Protein AF-A0AA86VJ73-F1 (afdb_monomer_lite)

Structure (mmCIF, N/CA/C/O backbone):
data_AF-A0AA86VJ73-F1
#
_entry.id   AF-A0AA86VJ73-F1
#
loop_
_atom_site.group_PDB
_atom_site.id
_atom_site.type_symbol
_atom_site.label_atom_id
_atom_site.label_alt_id
_atom_site.label_comp_id
_atom_site.label_asym_id
_atom_site.label_entity_id
_atom_site.label_seq_id
_atom_site.pdbx_PDB_ins_code
_atom_site.Cartn_x
_atom_site.Cartn_y
_atom_site.Cartn_z
_atom_site.occupancy
_atom_site.B_iso_or_equiv
_atom_site.auth_seq_id
_atom_site.auth_comp_id
_atom_site.auth_asym_id
_atom_site.auth_atom_id
_atom_site.pdbx_PDB_model_num
ATOM 1 N N . MET A 1 1 ? 45.947 32.069 -27.756 1.00 35.62 1 MET A N 1
ATOM 2 C CA . MET A 1 1 ? 45.289 33.327 -27.330 1.00 35.62 1 MET A CA 1
ATOM 3 C C . MET A 1 1 ? 44.691 33.104 -25.952 1.00 35.62 1 MET A C 1
ATOM 5 O O . MET A 1 1 ? 44.172 32.027 -25.708 1.00 35.62 1 MET A O 1
ATOM 9 N N . VAL A 1 2 ? 44.866 34.058 -25.039 1.00 27.55 2 VAL A N 1
ATOM 10 C CA . VAL A 1 2 ? 44.592 33.912 -23.600 1.00 27.55 2 VAL A CA 1
ATOM 11 C C . VAL A 1 2 ? 43.097 33.685 -23.338 1.00 27.55 2 VAL A C 1
ATOM 13 O O . VAL A 1 2 ? 42.277 34.550 -23.636 1.00 27.55 2 VAL A O 1
ATOM 16 N N . SER A 1 3 ? 42.743 32.534 -22.762 1.00 26.84 3 SER A N 1
ATOM 17 C CA . SER A 1 3 ? 41.379 32.226 -22.325 1.00 26.84 3 SER A CA 1
ATOM 18 C C . SER A 1 3 ? 41.077 32.946 -21.014 1.00 26.84 3 SER A C 1
ATOM 20 O O . SER A 1 3 ? 41.547 32.542 -19.952 1.00 26.84 3 SER A O 1
ATOM 22 N N . ILE A 1 4 ? 40.271 34.007 -21.067 1.00 31.17 4 ILE A N 1
ATOM 23 C CA . ILE A 1 4 ? 39.731 34.632 -19.856 1.00 31.17 4 ILE A CA 1
ATOM 24 C C . ILE A 1 4 ? 38.489 33.840 -19.430 1.00 31.17 4 ILE A C 1
ATOM 26 O O . ILE A 1 4 ? 37.398 33.985 -19.985 1.00 31.17 4 ILE A O 1
ATOM 30 N N . SER A 1 5 ? 38.666 32.965 -18.440 1.00 32.62 5 SER A N 1
ATOM 31 C CA . SER A 1 5 ? 37.571 32.229 -17.806 1.00 32.62 5 SER A CA 1
ATOM 32 C C . SER A 1 5 ? 36.803 33.148 -16.854 1.00 32.62 5 SER A C 1
ATOM 34 O O . SER A 1 5 ? 37.233 33.418 -15.734 1.00 32.62 5 SER A O 1
ATOM 36 N N . PHE A 1 6 ? 35.647 33.647 -17.296 1.00 37.72 6 PHE A N 1
ATOM 37 C CA . PHE A 1 6 ? 34.690 34.302 -16.401 1.00 37.72 6 PHE A CA 1
ATOM 38 C C . PHE A 1 6 ? 33.792 33.262 -15.730 1.00 37.72 6 PHE A C 1
ATOM 40 O O . PHE A 1 6 ? 32.986 32.607 -16.396 1.00 37.72 6 PHE A O 1
ATOM 47 N N . ASN A 1 7 ? 33.920 33.161 -14.406 1.00 37.31 7 ASN A N 1
ATOM 48 C CA . ASN A 1 7 ? 33.188 32.236 -13.544 1.00 37.31 7 ASN A CA 1
ATOM 49 C C . ASN A 1 7 ? 31.653 32.466 -13.597 1.00 37.31 7 ASN A C 1
ATOM 51 O O . ASN A 1 7 ? 31.183 33.597 -13.763 1.00 37.31 7 ASN A O 1
ATOM 55 N N . CYS A 1 8 ? 30.869 31.393 -13.424 1.00 38.72 8 CYS A N 1
ATOM 56 C CA . CYS A 1 8 ? 29.417 31.298 -13.669 1.00 38.72 8 CYS A CA 1
ATOM 57 C C . CYS A 1 8 ? 28.576 32.381 -12.949 1.00 38.72 8 CYS A C 1
ATOM 59 O O . CYS A 1 8 ? 27.606 32.906 -13.501 1.00 38.72 8 CYS A O 1
ATOM 61 N N . LYS A 1 9 ? 29.006 32.828 -11.759 1.00 37.97 9 LYS A N 1
ATOM 62 C CA . LYS A 1 9 ? 28.353 33.921 -11.008 1.00 37.97 9 LYS A CA 1
ATOM 63 C C . LYS A 1 9 ? 28.360 35.272 -11.739 1.00 37.97 9 LYS A C 1
ATOM 65 O O . LYS A 1 9 ? 27.410 36.038 -11.597 1.00 37.97 9 LYS A O 1
ATOM 70 N N . SER A 1 10 ? 29.393 35.562 -12.532 1.00 39.34 10 SER A N 1
ATOM 71 C CA . SER A 1 10 ? 29.552 36.857 -13.211 1.00 39.34 10 SER A CA 1
ATOM 72 C C . SER A 1 10 ? 28.663 36.967 -14.463 1.00 39.34 10 SER A C 1
ATOM 74 O O . SER A 1 10 ? 28.121 38.028 -14.767 1.00 39.34 10 SER A O 1
ATOM 76 N N . ARG A 1 11 ? 28.397 35.837 -15.135 1.00 46.00 11 ARG A N 1
ATOM 77 C CA . ARG A 1 11 ? 27.562 35.775 -16.350 1.00 46.00 11 ARG A CA 1
ATOM 78 C C . ARG A 1 11 ? 26.060 35.874 -16.050 1.00 46.00 11 ARG A C 1
ATOM 80 O O . ARG A 1 11 ? 25.330 36.526 -16.792 1.00 46.00 11 ARG A O 1
ATOM 87 N N . ILE A 1 12 ? 25.606 35.322 -14.920 1.00 48.09 12 ILE A N 1
ATOM 88 C CA . ILE A 1 12 ? 24.220 35.474 -14.432 1.00 48.09 12 ILE A CA 1
ATOM 89 C C . ILE A 1 12 ? 23.946 36.919 -13.983 1.00 48.09 12 ILE A C 1
ATOM 91 O O . ILE A 1 12 ? 22.838 37.420 -14.172 1.00 48.09 12 ILE A O 1
ATOM 95 N N . ALA A 1 13 ? 24.946 37.608 -13.421 1.00 43.78 13 ALA A N 1
ATOM 96 C CA . ALA A 1 13 ? 24.829 39.021 -13.061 1.00 43.78 13 ALA A CA 1
ATOM 97 C C . ALA A 1 13 ? 24.625 39.903 -14.305 1.00 43.78 13 ALA A C 1
ATOM 99 O O . ALA A 1 13 ? 23.722 40.738 -14.307 1.00 43.78 13 ALA A O 1
ATOM 100 N N . LEU A 1 14 ? 25.368 39.639 -15.387 1.00 47.16 14 LEU A N 1
ATOM 101 C CA . LEU A 1 14 ? 25.232 40.344 -16.665 1.00 47.16 14 LEU A CA 1
ATOM 102 C C . LEU A 1 14 ? 23.865 40.086 -17.329 1.00 47.16 14 LEU A C 1
ATOM 104 O O . LEU A 1 14 ? 23.193 41.026 -17.745 1.00 47.16 14 LEU A O 1
ATOM 108 N N . LEU A 1 15 ? 23.392 38.834 -17.340 1.00 46.97 15 LEU A N 1
ATOM 109 C CA . LEU A 1 15 ? 22.058 38.462 -17.840 1.00 46.97 15 LEU A CA 1
ATOM 110 C C . LEU A 1 15 ? 20.919 39.101 -17.030 1.00 46.97 15 LEU A C 1
ATOM 112 O O . LEU A 1 15 ? 19.941 39.575 -17.608 1.00 46.97 15 LEU A O 1
ATOM 116 N N . LYS A 1 16 ? 21.053 39.184 -15.699 1.00 50.06 16 LYS A N 1
ATOM 117 C CA . LYS A 1 16 ? 20.095 39.902 -14.840 1.00 50.06 16 LYS A CA 1
ATOM 118 C C . LYS A 1 16 ? 20.131 41.414 -15.072 1.00 50.06 16 LYS A C 1
ATOM 120 O O . LYS A 1 16 ? 19.086 42.052 -14.982 1.00 50.06 16 LYS A O 1
ATOM 125 N N . GLN A 1 17 ? 21.292 41.988 -15.380 1.00 48.28 17 GLN A N 1
ATOM 126 C CA . GLN A 1 17 ? 21.449 43.419 -15.656 1.00 48.28 17 GLN A CA 1
ATOM 127 C C . GLN A 1 17 ? 20.872 43.801 -17.030 1.00 48.28 17 GLN A C 1
ATOM 129 O O . GLN A 1 17 ? 20.183 44.813 -17.140 1.00 48.28 17 GLN A O 1
ATOM 134 N N . ILE A 1 18 ? 21.041 42.936 -18.037 1.00 50.25 18 ILE A N 1
ATOM 135 C CA . ILE A 1 18 ? 20.420 43.072 -19.364 1.00 50.25 18 ILE A CA 1
ATOM 136 C C . ILE A 1 18 ? 18.897 42.898 -19.266 1.00 50.25 18 ILE A C 1
ATOM 138 O O . ILE A 1 18 ? 18.157 43.736 -19.774 1.00 50.25 18 ILE A O 1
ATOM 142 N N . MET A 1 19 ? 18.401 41.890 -18.534 1.00 47.91 19 MET A N 1
ATOM 143 C CA . MET A 1 19 ? 16.955 41.726 -18.316 1.00 47.91 19 MET A CA 1
ATOM 144 C C . MET A 1 19 ? 16.327 42.890 -17.536 1.00 47.91 19 MET A C 1
ATOM 146 O O . MET A 1 19 ? 15.205 43.277 -17.851 1.00 47.91 19 MET A O 1
ATOM 150 N N . ARG A 1 20 ? 17.040 43.488 -16.567 1.00 49.19 20 ARG A N 1
ATOM 151 C CA . ARG A 1 20 ? 16.581 44.684 -15.830 1.00 49.19 20 ARG A CA 1
ATOM 152 C C . ARG A 1 20 ? 16.531 45.948 -16.695 1.00 49.19 20 ARG A C 1
ATOM 154 O O . ARG A 1 20 ? 15.658 46.780 -16.477 1.00 49.19 20 ARG A O 1
ATOM 161 N N . MET A 1 21 ? 17.413 46.086 -17.688 1.00 45.28 21 MET A N 1
ATOM 162 C CA . MET A 1 21 ? 17.327 47.178 -18.671 1.00 45.28 21 MET A CA 1
ATOM 163 C C . MET A 1 21 ? 16.117 47.020 -19.609 1.00 45.28 21 MET A C 1
ATOM 165 O O . MET A 1 21 ? 15.509 48.012 -20.003 1.00 45.28 21 MET A O 1
ATOM 169 N N . VAL A 1 22 ? 15.708 45.782 -19.913 1.00 46.97 22 VAL A N 1
ATOM 170 C CA . VAL A 1 22 ? 14.567 45.473 -20.799 1.00 46.97 22 VAL A CA 1
ATOM 171 C C . VAL A 1 22 ? 13.200 45.713 -20.131 1.00 46.97 22 VAL A C 1
ATOM 173 O O . VAL A 1 22 ? 12.213 45.988 -20.824 1.00 46.97 22 VAL A O 1
ATOM 176 N N . THR A 1 23 ? 13.110 45.658 -18.797 1.00 47.34 23 THR A N 1
ATOM 177 C CA . THR A 1 23 ? 11.862 45.908 -18.051 1.00 47.34 23 THR A CA 1
ATOM 178 C C . THR A 1 23 ? 11.524 47.386 -17.853 1.00 47.34 23 THR A C 1
ATOM 180 O O . THR A 1 23 ? 10.370 47.683 -17.562 1.00 47.34 23 THR A O 1
ATOM 183 N N . HIS A 1 24 ? 12.467 48.318 -18.048 1.00 45.16 24 HIS A N 1
ATOM 184 C CA . HIS A 1 24 ? 12.272 49.724 -17.659 1.00 45.16 24 HIS A CA 1
ATOM 185 C C . HIS A 1 24 ? 11.879 50.692 -18.797 1.00 45.16 24 HIS A C 1
ATOM 187 O O . HIS A 1 24 ? 11.589 51.857 -18.528 1.00 45.16 24 HIS A O 1
ATOM 193 N N . HIS A 1 25 ? 11.802 50.242 -20.056 1.00 45.50 25 HIS A N 1
ATOM 194 C CA . HIS A 1 25 ? 11.352 51.081 -21.179 1.00 45.50 25 HIS A CA 1
ATOM 195 C C . HIS A 1 25 ? 10.019 50.591 -21.768 1.00 45.50 25 HIS A C 1
ATOM 197 O O . HIS A 1 25 ? 9.947 49.637 -22.544 1.00 45.50 25 HIS A O 1
ATOM 203 N N . ASN A 1 26 ? 8.942 51.295 -21.408 1.00 49.22 26 ASN A N 1
ATOM 204 C CA . ASN A 1 26 ? 7.547 50.989 -21.746 1.00 49.22 26 ASN A CA 1
ATOM 205 C C . ASN A 1 26 ? 7.116 51.331 -23.190 1.00 49.22 26 ASN A C 1
ATOM 207 O O . ASN A 1 26 ? 5.926 51.288 -23.484 1.00 49.22 26 ASN A O 1
ATOM 211 N N . HIS A 1 27 ? 8.033 51.632 -24.117 1.00 47.81 27 HIS A N 1
ATOM 212 C CA . HIS A 1 27 ? 7.653 52.255 -25.398 1.00 47.81 27 HIS A CA 1
ATOM 213 C C . HIS A 1 27 ? 7.811 51.410 -26.671 1.00 47.81 27 HIS A C 1
ATOM 215 O O . HIS A 1 27 ? 7.676 51.930 -27.775 1.00 47.81 27 HIS A O 1
ATOM 221 N N . LEU A 1 28 ? 8.082 50.106 -26.565 1.00 46.75 28 LEU A N 1
ATOM 222 C CA . LEU A 1 28 ? 8.554 49.323 -27.712 1.00 46.75 28 LEU A CA 1
ATOM 223 C C . LEU A 1 28 ? 7.951 47.910 -27.790 1.00 46.75 28 LEU A C 1
ATOM 225 O O . LEU A 1 28 ? 8.659 46.906 -27.756 1.00 46.75 28 LEU A O 1
ATOM 229 N N . ARG A 1 29 ? 6.622 47.805 -27.938 1.00 49.88 29 ARG A N 1
ATOM 230 C CA . ARG A 1 29 ? 5.975 46.520 -28.289 1.00 49.88 29 ARG A CA 1
ATOM 231 C C . ARG A 1 29 ? 6.454 45.982 -29.652 1.00 49.88 29 ARG A C 1
ATOM 233 O O . ARG A 1 29 ? 6.634 44.778 -29.782 1.00 49.88 29 ARG A O 1
ATOM 240 N N . SER A 1 30 ? 6.751 46.864 -30.614 1.00 49.88 30 SER A N 1
ATOM 241 C CA . SER A 1 30 ? 7.266 46.492 -31.946 1.00 49.88 30 SER A CA 1
ATOM 242 C C . SER A 1 30 ? 8.730 46.013 -31.919 1.00 49.88 30 SER A C 1
ATOM 244 O O . SER A 1 30 ? 9.028 44.943 -32.445 1.00 49.88 30 SER A O 1
ATOM 246 N N . MET A 1 31 ? 9.643 46.700 -31.211 1.00 48.56 31 MET A N 1
ATOM 247 C CA . MET A 1 31 ? 11.030 46.207 -31.095 1.00 48.56 31 MET A CA 1
ATOM 248 C C . MET A 1 31 ? 11.155 44.959 -30.223 1.00 48.56 31 MET A C 1
ATOM 250 O O . MET A 1 31 ? 12.067 44.186 -30.459 1.00 48.56 31 MET A O 1
ATOM 254 N N . LYS A 1 32 ? 10.268 44.704 -29.249 1.00 44.84 32 LYS A N 1
ATOM 255 C CA . LYS A 1 32 ? 10.289 43.424 -28.515 1.00 44.84 32 LYS A CA 1
ATOM 256 C C . LYS A 1 32 ? 9.993 42.251 -29.446 1.00 44.84 32 LYS A C 1
ATOM 258 O O . LYS A 1 32 ? 10.717 41.262 -29.405 1.00 44.84 32 LYS A O 1
ATOM 263 N N . ALA A 1 33 ? 9.000 42.384 -30.324 1.00 50.50 33 ALA A N 1
ATOM 264 C CA . ALA A 1 33 ? 8.723 41.382 -31.350 1.00 50.50 33 ALA A CA 1
ATOM 265 C C . ALA A 1 33 ? 9.901 41.249 -32.328 1.00 50.50 33 ALA A C 1
ATOM 267 O O . ALA A 1 33 ? 10.363 40.139 -32.559 1.00 50.50 33 ALA A O 1
ATOM 268 N N . LEU A 1 34 ? 10.459 42.367 -32.808 1.00 51.19 34 LEU A N 1
ATOM 269 C CA . LEU A 1 34 ? 11.607 42.370 -33.718 1.00 51.19 34 LEU A CA 1
ATOM 270 C C . LEU A 1 34 ? 12.860 41.744 -33.086 1.00 51.19 34 LEU A C 1
ATOM 272 O O . LEU A 1 34 ? 13.517 40.939 -33.723 1.00 51.19 34 LEU A O 1
ATOM 276 N N . VAL A 1 35 ? 13.173 42.047 -31.824 1.00 56.56 35 VAL A N 1
ATOM 277 C CA . VAL A 1 35 ? 14.312 41.469 -31.091 1.00 56.56 35 VAL A CA 1
ATOM 278 C C . VAL A 1 35 ? 14.086 39.987 -30.811 1.00 56.56 35 VAL A C 1
ATOM 280 O O . VAL A 1 35 ? 15.029 39.212 -30.899 1.00 56.56 35 VAL A O 1
ATOM 283 N N . THR A 1 36 ? 12.849 39.569 -30.531 1.00 55.34 36 THR A N 1
ATOM 284 C CA . THR A 1 36 ? 12.523 38.148 -30.329 1.00 55.34 36 THR A CA 1
ATOM 285 C C . THR A 1 36 ? 12.628 37.378 -31.646 1.00 55.34 36 THR A C 1
ATOM 287 O O . THR A 1 36 ? 13.243 36.321 -31.684 1.00 55.34 36 THR A O 1
ATOM 290 N N . VAL A 1 37 ? 12.118 37.936 -32.746 1.00 61.34 37 VAL A N 1
ATOM 291 C CA . VAL A 1 37 ? 12.229 37.358 -34.095 1.00 61.34 37 VAL A CA 1
ATOM 292 C C . VAL A 1 37 ? 13.682 37.336 -34.569 1.00 61.34 37 VAL A C 1
ATOM 294 O O . VAL A 1 37 ? 14.129 36.315 -35.075 1.00 61.34 37 VAL A O 1
ATOM 297 N N . MET A 1 38 ? 14.453 38.402 -34.341 1.00 62.94 38 MET A N 1
ATOM 298 C CA . MET A 1 38 ? 15.885 38.455 -34.653 1.00 62.94 38 MET A CA 1
ATOM 299 C C . MET A 1 38 ? 16.693 37.490 -33.785 1.00 62.94 38 MET A C 1
ATOM 301 O O . MET A 1 38 ? 17.610 36.867 -34.297 1.00 62.94 38 MET A O 1
ATOM 305 N N . ALA A 1 39 ? 16.349 37.312 -32.505 1.00 60.62 39 ALA A N 1
ATOM 306 C CA . ALA A 1 39 ? 16.984 36.322 -31.638 1.00 60.62 39 ALA A CA 1
ATOM 307 C C . ALA A 1 39 ? 16.671 34.891 -32.093 1.00 60.62 39 ALA A C 1
ATOM 309 O O . ALA A 1 39 ? 17.570 34.058 -32.121 1.00 60.62 39 ALA A O 1
ATOM 310 N N . VAL A 1 40 ? 15.428 34.612 -32.498 1.00 62.19 40 VAL A N 1
ATOM 311 C CA . VAL A 1 40 ? 15.032 33.308 -33.050 1.00 62.19 40 VAL A CA 1
ATOM 312 C C . VAL A 1 40 ? 15.704 33.060 -34.405 1.00 62.19 40 VAL A C 1
ATOM 314 O O . VAL A 1 40 ? 16.230 31.976 -34.624 1.00 62.19 40 VAL A O 1
ATOM 317 N N . LEU A 1 41 ? 15.781 34.063 -35.285 1.00 57.94 41 LEU A N 1
ATOM 318 C CA . LEU A 1 41 ? 16.493 33.970 -36.563 1.00 57.94 41 LEU A CA 1
ATOM 319 C C . LEU A 1 41 ? 18.005 33.812 -36.372 1.00 57.94 41 LEU A C 1
ATOM 321 O O . LEU A 1 41 ? 18.602 32.989 -37.047 1.00 57.94 41 LEU A O 1
ATOM 325 N N . LEU A 1 42 ? 18.629 34.521 -35.426 1.00 57.88 42 LEU A N 1
ATOM 326 C CA . LEU A 1 42 ? 20.038 34.323 -35.060 1.00 57.88 42 LEU A CA 1
ATOM 327 C C . LEU A 1 42 ? 20.278 32.924 -34.477 1.00 57.88 42 LEU A C 1
ATOM 329 O O . LEU A 1 42 ? 21.300 32.315 -34.775 1.00 57.88 42 LEU A O 1
ATOM 333 N N . MET A 1 43 ? 19.333 32.383 -33.698 1.00 56.12 43 MET A N 1
ATOM 334 C CA . MET A 1 43 ? 19.383 30.985 -33.254 1.00 56.12 43 MET A CA 1
ATOM 335 C C . MET A 1 43 ? 19.283 30.013 -34.437 1.00 56.12 43 MET A C 1
ATOM 337 O O . MET A 1 43 ? 20.052 29.062 -34.481 1.00 56.12 43 MET A O 1
ATOM 341 N N . MET A 1 44 ? 18.411 30.274 -35.417 1.00 52.88 44 MET A N 1
ATOM 342 C CA . MET A 1 44 ? 18.262 29.440 -36.619 1.00 52.88 44 MET A CA 1
ATOM 343 C C . MET A 1 44 ? 19.456 29.546 -37.583 1.00 52.88 44 MET A C 1
ATOM 345 O O . MET A 1 44 ? 19.868 28.542 -38.151 1.00 52.88 44 MET A O 1
ATOM 349 N N . VAL A 1 45 ? 20.059 30.727 -37.746 1.00 52.91 45 VAL A N 1
ATOM 350 C CA . VAL A 1 45 ? 21.249 30.934 -38.595 1.00 52.91 45 VAL A CA 1
ATOM 351 C C . VAL A 1 45 ? 22.474 30.227 -38.005 1.00 52.91 45 VAL A C 1
ATOM 353 O O . VAL A 1 45 ? 23.261 29.648 -38.749 1.00 52.91 45 VAL A O 1
ATOM 356 N N . ASN A 1 46 ? 22.585 30.160 -36.676 1.00 47.44 46 ASN A N 1
ATOM 357 C CA . ASN A 1 46 ? 23.618 29.368 -36.001 1.00 47.44 46 ASN A CA 1
ATOM 358 C C . ASN A 1 46 ? 23.416 27.842 -36.128 1.00 47.44 46 ASN A C 1
ATOM 360 O O . ASN A 1 46 ? 24.318 27.096 -35.766 1.00 47.44 46 ASN A O 1
ATOM 364 N N . MET A 1 47 ? 22.278 27.358 -36.646 1.00 43.88 47 MET A N 1
ATOM 365 C CA . MET A 1 47 ? 22.063 25.925 -36.916 1.00 43.88 47 MET A CA 1
ATOM 366 C C . MET A 1 47 ? 22.631 25.475 -38.272 1.00 43.88 47 MET A C 1
ATOM 368 O O . MET A 1 47 ? 22.721 24.276 -38.516 1.00 43.88 47 MET A O 1
ATOM 372 N N . VAL A 1 48 ? 23.013 26.406 -39.158 1.00 39.31 48 VAL A N 1
ATOM 373 C CA . VAL A 1 48 ? 23.474 26.100 -40.530 1.00 39.31 48 VAL A CA 1
ATOM 374 C C . VAL A 1 48 ? 25.003 25.960 -40.628 1.00 39.31 48 VAL A C 1
ATOM 376 O O . VAL A 1 48 ? 25.517 25.594 -41.679 1.00 39.31 48 VAL A O 1
ATOM 379 N N . HIS A 1 49 ? 25.760 26.206 -39.557 1.00 37.00 49 HIS A N 1
ATOM 380 C CA . HIS A 1 49 ? 27.218 26.032 -39.543 1.00 37.00 49 HIS A CA 1
ATOM 381 C C . HIS A 1 49 ? 27.676 25.325 -38.267 1.00 37.00 49 HIS A C 1
ATOM 383 O O . HIS A 1 49 ? 28.087 25.980 -37.315 1.00 37.00 49 HIS A O 1
ATOM 389 N N . SER A 1 50 ? 27.631 23.994 -38.273 1.00 37.16 50 SER A N 1
ATOM 390 C CA . SER A 1 50 ? 28.671 23.160 -37.655 1.00 37.16 50 SER A CA 1
ATOM 391 C C . SER A 1 50 ? 28.366 21.681 -37.905 1.00 37.16 50 SER A C 1
ATOM 393 O O . SER A 1 50 ? 27.696 21.026 -37.108 1.00 37.16 50 SER A O 1
ATOM 395 N N . GLU A 1 51 ? 28.882 21.145 -39.009 1.00 45.22 51 GLU A N 1
ATOM 396 C CA . GLU A 1 51 ? 29.476 19.809 -38.966 1.00 45.22 51 GLU A CA 1
ATOM 397 C C . GLU A 1 51 ? 30.775 19.948 -38.169 1.00 45.22 51 GLU A C 1
ATOM 399 O O . GLU A 1 51 ? 31.767 20.334 -38.758 1.00 45.22 51 GLU A O 1
ATOM 404 N N . GLU A 1 52 ? 30.758 19.736 -36.850 1.00 39.31 52 GLU A N 1
ATOM 405 C CA . GLU A 1 52 ? 31.874 19.158 -36.078 1.00 39.31 52 GLU A CA 1
ATOM 406 C C . GLU A 1 52 ? 31.319 18.635 -34.741 1.00 39.31 52 GLU A C 1
ATOM 408 O O . GLU A 1 52 ? 30.448 19.253 -34.122 1.00 39.31 52 GLU A O 1
ATOM 413 N N . GLU A 1 53 ? 31.798 17.464 -34.318 1.00 46.16 53 GLU A N 1
ATOM 414 C CA . GLU A 1 53 ? 31.472 16.802 -33.052 1.00 46.16 53 GLU A CA 1
ATOM 415 C C . GLU A 1 53 ? 31.859 17.686 -31.854 1.00 46.16 53 GLU A C 1
ATOM 417 O O . GLU A 1 53 ? 32.983 17.659 -31.359 1.00 46.16 53 GLU A O 1
ATOM 422 N N . GLY A 1 54 ? 30.913 18.489 -31.375 1.00 36.03 54 GLY A N 1
ATOM 423 C CA . GLY A 1 54 ? 31.066 19.311 -30.183 1.00 36.03 54 GLY A CA 1
ATOM 424 C C . GLY A 1 54 ? 29.736 19.434 -29.457 1.00 36.03 54 GLY A C 1
ATOM 425 O O . GLY A 1 54 ? 28.733 19.851 -30.032 1.00 36.03 54 GLY A O 1
ATOM 426 N N . ASP A 1 55 ? 29.728 19.034 -28.191 1.00 44.78 55 ASP A N 1
ATOM 427 C CA . ASP A 1 55 ? 28.557 18.892 -27.331 1.00 44.78 55 ASP A CA 1
ATOM 428 C C . ASP A 1 55 ? 27.770 20.206 -27.198 1.00 44.78 55 ASP A C 1
ATOM 430 O O . ASP A 1 55 ? 28.011 21.042 -26.325 1.00 44.78 55 ASP A O 1
ATOM 434 N N . GLY A 1 56 ? 26.797 20.398 -28.088 1.00 39.25 56 GLY A N 1
ATOM 435 C CA . GLY A 1 56 ? 25.873 21.521 -28.040 1.00 39.25 56 GLY A CA 1
ATOM 436 C C . GLY A 1 56 ? 25.009 21.453 -26.782 1.00 39.25 56 GLY A C 1
ATOM 437 O O . GLY A 1 56 ? 24.114 20.618 -26.681 1.00 39.25 56 GLY A O 1
ATOM 438 N N . TRP A 1 57 ? 25.229 22.386 -25.855 1.00 43.84 57 TRP A N 1
ATOM 439 C CA . TRP A 1 57 ? 24.511 22.600 -24.585 1.00 43.84 57 TRP A CA 1
ATOM 440 C C . TRP A 1 57 ? 22.986 22.829 -24.698 1.00 43.84 57 TRP A C 1
ATOM 442 O O . TRP A 1 57 ? 22.316 23.050 -23.691 1.00 43.84 57 TRP A O 1
ATOM 452 N N . PHE A 1 58 ? 22.435 22.776 -25.913 1.00 42.44 58 PHE A N 1
ATOM 453 C CA . PHE A 1 58 ? 21.007 22.874 -26.220 1.00 42.44 58 PHE A CA 1
ATOM 454 C C . PHE A 1 58 ? 20.338 21.524 -26.503 1.00 42.44 58 PHE A C 1
ATOM 456 O O . PHE A 1 58 ? 19.112 21.434 -26.501 1.00 42.44 58 PHE A O 1
ATOM 463 N N . LEU A 1 59 ? 21.120 20.476 -26.762 1.00 52.78 59 LEU A N 1
ATOM 464 C CA . LEU A 1 59 ? 20.609 19.132 -26.991 1.00 52.78 59 LEU A CA 1
ATOM 465 C C . LEU A 1 59 ? 20.646 18.402 -25.648 1.00 52.78 59 LEU A C 1
ATOM 467 O O . LEU A 1 59 ? 21.728 18.198 -25.098 1.00 52.78 59 LEU A O 1
ATOM 471 N N . GLY A 1 60 ? 19.478 18.035 -25.107 1.00 63.16 60 GLY A N 1
ATOM 472 C CA . GLY A 1 60 ? 19.366 17.303 -23.837 1.00 63.16 60 GLY A CA 1
ATOM 473 C C . GLY A 1 60 ? 20.301 16.087 -23.760 1.00 63.16 60 GLY A C 1
ATOM 474 O O . GLY A 1 60 ? 20.788 15.609 -24.791 1.00 63.16 60 GLY A O 1
ATOM 475 N N . ASN A 1 61 ? 20.581 15.603 -22.545 1.00 74.94 61 ASN A N 1
ATOM 476 C CA . ASN A 1 61 ? 21.588 14.563 -22.299 1.00 74.94 61 ASN A CA 1
ATOM 477 C C . ASN A 1 61 ? 21.444 13.368 -23.255 1.00 74.94 61 ASN A C 1
ATOM 479 O O . ASN A 1 61 ? 20.340 12.887 -23.523 1.00 74.94 61 ASN A O 1
ATOM 483 N N . LYS A 1 62 ? 22.581 12.889 -23.777 1.00 83.56 62 LYS A N 1
ATOM 484 C CA . LYS A 1 62 ? 22.629 11.655 -24.564 1.00 83.56 62 LYS A CA 1
ATOM 485 C C . LYS A 1 62 ? 22.323 10.495 -23.626 1.00 83.56 62 LYS A C 1
ATOM 487 O O . LYS A 1 62 ? 23.059 10.273 -22.670 1.00 83.56 62 LYS A O 1
ATOM 492 N N . ARG A 1 63 ? 21.254 9.768 -23.922 1.00 86.19 63 ARG A N 1
ATOM 493 C CA . ARG A 1 63 ? 20.832 8.588 -23.176 1.00 86.19 63 ARG A CA 1
ATOM 494 C C . ARG A 1 63 ? 21.323 7.324 -23.842 1.00 86.19 63 ARG A C 1
ATOM 496 O O . ARG A 1 63 ? 21.463 7.292 -25.067 1.00 86.19 63 ARG A O 1
ATOM 503 N N . ARG A 1 64 ? 21.521 6.280 -23.045 1.00 90.44 64 ARG A N 1
ATOM 504 C CA . ARG A 1 64 ? 21.809 4.924 -23.514 1.00 90.44 64 ARG A CA 1
ATOM 505 C C . ARG A 1 64 ? 20.799 3.947 -22.949 1.00 90.44 64 ARG A C 1
ATOM 507 O O . ARG A 1 64 ? 20.454 3.996 -21.770 1.00 90.44 64 ARG A O 1
ATOM 514 N N . VAL A 1 65 ? 20.345 3.038 -23.798 1.00 92.50 65 VAL A N 1
ATOM 515 C CA . VAL A 1 65 ? 19.505 1.913 -23.402 1.00 92.50 65 VAL A CA 1
ATOM 516 C C . VAL A 1 65 ? 20.228 0.639 -23.784 1.00 92.50 65 VAL A C 1
ATOM 518 O O . VAL A 1 65 ? 20.634 0.486 -24.932 1.00 92.50 65 VAL A O 1
ATOM 521 N N . ARG A 1 66 ? 20.360 -0.275 -22.820 1.00 94.00 66 ARG A N 1
ATOM 522 C CA . ARG A 1 66 ? 20.905 -1.616 -23.032 1.00 94.00 66 ARG A CA 1
ATOM 523 C C . ARG A 1 66 ? 19.893 -2.663 -22.600 1.00 94.00 66 ARG A C 1
ATOM 525 O O . ARG A 1 66 ? 19.459 -2.669 -21.447 1.00 94.00 66 ARG A O 1
ATOM 532 N N . ILE A 1 67 ? 19.585 -3.597 -23.493 1.00 94.31 67 ILE A N 1
ATOM 533 C CA . ILE A 1 67 ? 18.748 -4.764 -23.209 1.00 94.31 67 ILE A CA 1
ATOM 534 C C . ILE A 1 67 ? 19.617 -6.007 -23.256 1.00 94.31 67 ILE A C 1
ATOM 536 O O . ILE A 1 67 ? 20.258 -6.268 -24.265 1.00 94.31 67 ILE A O 1
ATOM 540 N N . THR A 1 68 ? 19.617 -6.802 -22.191 1.00 95.38 68 THR A N 1
ATOM 541 C CA . THR A 1 68 ? 20.438 -8.016 -22.100 1.00 95.38 68 THR A CA 1
ATOM 542 C C . THR A 1 68 ? 19.580 -9.271 -22.007 1.00 95.38 68 THR A C 1
ATOM 544 O O . THR A 1 68 ? 18.678 -9.370 -21.161 1.00 95.38 68 THR A O 1
ATOM 547 N N . ASN A 1 69 ? 19.908 -10.272 -22.827 1.00 95.06 69 ASN A N 1
ATOM 548 C CA . ASN A 1 69 ? 19.349 -11.609 -22.699 1.00 95.06 69 ASN A CA 1
ATOM 549 C C . ASN A 1 69 ? 20.017 -12.363 -21.538 1.00 95.06 69 ASN A C 1
ATOM 551 O O . ASN A 1 69 ? 21.058 -12.994 -21.679 1.00 95.06 69 ASN A O 1
ATOM 555 N N . ASN A 1 70 ? 19.388 -12.330 -20.365 1.00 94.25 70 ASN A N 1
ATOM 556 C CA . ASN A 1 70 ? 19.828 -13.080 -19.183 1.00 94.25 70 ASN A CA 1
ATOM 557 C C . ASN A 1 70 ? 19.120 -14.443 -19.029 1.00 94.25 70 ASN A C 1
ATOM 559 O O . ASN A 1 70 ? 19.019 -14.964 -17.911 1.00 94.25 70 ASN A O 1
ATOM 563 N N . ILE A 1 71 ? 18.601 -15.013 -20.120 1.00 92.56 71 ILE A N 1
ATOM 564 C CA . ILE A 1 71 ? 17.898 -16.301 -20.155 1.00 92.56 71 ILE A CA 1
ATOM 565 C C . ILE A 1 71 ? 18.858 -17.354 -20.721 1.00 92.56 71 ILE A C 1
ATOM 567 O O . ILE A 1 71 ? 19.379 -17.209 -21.821 1.00 92.56 71 ILE A O 1
ATOM 571 N N . LYS A 1 72 ? 19.157 -18.398 -19.940 1.00 92.88 72 LYS A N 1
ATOM 572 C CA . LYS A 1 72 ? 20.101 -19.448 -20.356 1.00 92.88 72 LYS A CA 1
ATOM 573 C C . LYS A 1 72 ? 19.478 -20.335 -21.430 1.00 92.88 72 LYS A C 1
ATOM 575 O O . LYS A 1 72 ? 18.327 -20.726 -21.269 1.00 92.88 72 LYS A O 1
ATOM 580 N N . ASN A 1 73 ? 20.276 -20.723 -22.426 1.00 91.19 73 ASN A N 1
ATOM 581 C CA . ASN A 1 73 ? 19.908 -21.679 -23.479 1.00 91.19 73 ASN A CA 1
ATOM 582 C C . ASN A 1 73 ? 18.665 -21.266 -24.288 1.00 91.19 73 ASN A C 1
ATOM 584 O O . ASN A 1 73 ? 17.918 -22.122 -24.754 1.00 91.19 73 ASN A O 1
ATOM 588 N N . VAL A 1 74 ? 18.415 -19.962 -24.418 1.00 92.12 74 VAL A N 1
ATOM 589 C CA . VAL A 1 74 ? 17.291 -19.426 -25.187 1.00 92.12 74 VAL A CA 1
ATOM 590 C C . VAL A 1 74 ? 17.815 -18.323 -26.090 1.00 92.12 74 VAL A C 1
ATOM 592 O O . VAL A 1 74 ? 18.290 -17.297 -25.601 1.00 92.12 74 VAL A O 1
ATOM 595 N N . LEU A 1 75 ? 17.693 -18.534 -27.400 1.00 93.88 75 LEU A N 1
ATOM 596 C CA . LEU A 1 75 ? 17.906 -17.494 -28.398 1.00 93.88 75 LEU A CA 1
ATOM 597 C C . LEU A 1 75 ? 16.689 -16.574 -28.411 1.00 93.88 75 LEU A C 1
ATOM 599 O O . LEU A 1 75 ? 15.560 -17.026 -28.607 1.00 93.88 75 LEU A O 1
ATOM 603 N N . VAL A 1 76 ? 16.920 -15.286 -28.188 1.00 94.88 76 VAL A N 1
ATOM 604 C CA . VAL A 1 76 ? 15.860 -14.283 -28.151 1.00 94.88 76 VAL A CA 1
ATOM 605 C C . VAL A 1 76 ? 15.917 -13.433 -29.407 1.00 94.88 76 VAL A C 1
ATOM 607 O O . VAL A 1 76 ? 16.889 -12.720 -29.634 1.00 94.88 76 VAL A O 1
ATOM 610 N N . PHE A 1 77 ? 14.843 -13.450 -30.187 1.00 95.62 77 PHE A N 1
ATOM 611 C CA . PHE A 1 77 ? 14.653 -12.507 -31.281 1.00 95.62 77 PHE A CA 1
ATOM 612 C C . PHE A 1 77 ? 14.031 -11.234 -30.718 1.00 95.62 77 PHE A C 1
ATOM 614 O O . PHE A 1 77 ? 12.980 -11.296 -30.078 1.00 95.62 77 PHE A O 1
ATOM 621 N N . ILE A 1 78 ? 14.661 -10.086 -30.952 1.00 95.19 78 ILE A N 1
ATOM 622 C CA . ILE A 1 78 ? 14.177 -8.785 -30.499 1.00 95.19 78 ILE A CA 1
ATOM 623 C C . ILE A 1 78 ? 14.065 -7.818 -31.677 1.00 95.19 78 ILE A C 1
ATOM 625 O O . ILE A 1 78 ? 14.965 -7.733 -32.505 1.00 95.19 78 ILE A O 1
ATOM 629 N N . HIS A 1 79 ? 12.955 -7.090 -31.760 1.00 95.31 79 HIS A N 1
ATOM 630 C CA . HIS A 1 79 ? 12.745 -5.991 -32.702 1.00 95.31 79 HIS A CA 1
ATOM 631 C C . HIS A 1 79 ? 12.412 -4.740 -31.909 1.00 95.31 79 HIS A C 1
ATOM 633 O O . HIS A 1 79 ? 11.346 -4.673 -31.300 1.00 95.31 79 HIS A O 1
ATOM 639 N N . CYS A 1 80 ? 13.312 -3.766 -31.909 1.00 94.56 80 CYS A N 1
ATOM 640 C CA . CYS A 1 80 ? 13.136 -2.520 -31.178 1.00 94.56 80 CYS A CA 1
ATOM 641 C C . CYS A 1 80 ? 12.818 -1.368 -32.126 1.00 94.56 80 CYS A C 1
ATOM 643 O O . CYS A 1 80 ? 13.370 -1.280 -33.220 1.00 94.56 80 CYS A O 1
ATOM 645 N N . ARG A 1 81 ? 11.934 -0.465 -31.701 1.00 94.12 81 ARG A N 1
ATOM 646 C CA . ARG A 1 81 ? 11.611 0.750 -32.453 1.00 94.12 81 ARG A CA 1
ATOM 647 C C . ARG A 1 81 ? 11.048 1.838 -31.545 1.00 94.12 81 ARG A C 1
ATOM 649 O O . ARG A 1 81 ? 10.581 1.572 -30.437 1.00 94.12 81 ARG A O 1
ATOM 656 N N . SER A 1 82 ? 11.087 3.066 -32.033 1.00 90.44 82 SER A N 1
ATOM 657 C CA . SER A 1 82 ? 10.297 4.186 -31.535 1.00 90.44 82 SER A CA 1
ATOM 658 C C . SER A 1 82 ? 9.172 4.505 -32.521 1.00 90.44 82 SER A C 1
ATOM 660 O O . SER A 1 82 ? 8.963 3.801 -33.512 1.00 90.44 82 SER A O 1
ATOM 662 N N . LYS A 1 83 ? 8.439 5.590 -32.258 1.00 80.62 83 LYS A N 1
ATOM 663 C CA . LYS A 1 83 ? 7.468 6.137 -33.211 1.00 80.62 83 LYS A CA 1
ATOM 664 C C . LYS A 1 83 ? 8.129 6.569 -34.525 1.00 80.62 83 LYS A C 1
ATOM 666 O O . LYS A 1 83 ? 7.538 6.384 -35.582 1.00 80.62 83 LYS A O 1
ATOM 671 N N . ASP A 1 84 ? 9.335 7.123 -34.438 1.00 78.44 84 ASP A N 1
ATOM 672 C CA . ASP A 1 84 ? 9.987 7.835 -35.540 1.00 78.44 84 ASP A CA 1
ATOM 673 C C . ASP A 1 84 ? 11.203 7.074 -36.100 1.00 78.44 84 ASP A C 1
ATOM 675 O O . ASP A 1 84 ? 11.771 7.460 -37.118 1.00 78.44 84 ASP A O 1
ATOM 679 N N . THR A 1 85 ? 11.649 6.008 -35.431 1.00 82.19 85 THR A N 1
ATOM 680 C CA . THR A 1 85 ? 12.895 5.305 -35.763 1.00 82.19 85 THR A CA 1
ATOM 681 C C . THR A 1 85 ? 12.748 3.807 -35.544 1.00 82.19 85 THR A C 1
ATOM 683 O O . THR A 1 85 ? 12.469 3.360 -34.433 1.00 82.19 85 THR A O 1
ATOM 686 N N . ASP A 1 86 ? 12.982 3.021 -36.590 1.00 89.38 86 ASP A N 1
ATOM 687 C CA . ASP A 1 86 ? 13.147 1.575 -36.466 1.00 89.38 86 ASP A CA 1
ATOM 688 C C . ASP A 1 86 ? 14.615 1.263 -36.144 1.00 89.38 86 ASP A C 1
ATOM 690 O O . ASP A 1 86 ? 15.508 1.695 -36.873 1.00 89.38 86 ASP A O 1
ATOM 694 N N . LEU A 1 87 ? 14.868 0.555 -35.040 1.00 90.94 87 LEU A N 1
ATOM 695 C CA . LEU A 1 87 ? 16.221 0.158 -34.630 1.00 90.94 87 LEU A CA 1
ATOM 696 C C . LEU A 1 87 ? 16.613 -1.205 -35.217 1.00 90.94 87 LEU A C 1
ATOM 698 O O . LEU A 1 87 ? 17.781 -1.576 -35.181 1.00 90.94 87 LEU A O 1
ATOM 702 N N . GLY A 1 88 ? 15.654 -1.939 -35.787 1.00 89.50 88 GLY A N 1
ATOM 703 C CA . GLY A 1 88 ? 15.896 -3.211 -36.449 1.00 89.50 88 GLY A CA 1
ATOM 704 C C . GLY A 1 88 ? 15.750 -4.433 -35.544 1.00 89.50 88 GLY A C 1
ATOM 705 O O . GLY A 1 88 ? 15.276 -4.376 -34.404 1.00 89.50 88 GLY A O 1
ATOM 706 N N . LYS A 1 89 ? 16.096 -5.584 -36.124 1.00 92.44 89 LYS A N 1
ATOM 707 C CA . LYS A 1 89 ? 15.878 -6.913 -35.549 1.00 92.44 89 LYS A CA 1
ATOM 708 C C . LYS A 1 89 ? 17.212 -7.568 -35.234 1.00 92.44 89 LYS A C 1
ATOM 710 O O . LYS A 1 89 ? 18.043 -7.688 -36.127 1.00 92.44 89 LYS A O 1
ATOM 715 N N . ASN A 1 90 ? 17.360 -8.068 -34.014 1.00 95.06 90 ASN A N 1
ATOM 716 C CA . ASN A 1 90 ? 18.558 -8.759 -33.556 1.00 95.06 90 ASN A CA 1
ATOM 717 C C . ASN A 1 90 ? 18.209 -10.103 -32.914 1.00 95.06 90 ASN A C 1
ATOM 719 O O . ASN A 1 90 ? 17.107 -10.298 -32.397 1.00 95.06 90 ASN A O 1
ATOM 723 N N . VAL A 1 91 ? 19.163 -11.033 -32.948 1.00 95.38 91 VAL A N 1
ATOM 724 C CA . VAL A 1 91 ? 19.082 -12.322 -32.251 1.00 95.38 91 VAL A CA 1
ATOM 725 C C . VAL A 1 91 ? 20.119 -12.308 -31.142 1.00 95.38 91 VAL A C 1
ATOM 727 O O . VAL A 1 91 ? 21.304 -12.147 -31.414 1.00 95.38 91 VAL A O 1
ATOM 730 N N . LEU A 1 92 ? 19.671 -12.448 -29.898 1.00 95.44 92 LEU A N 1
ATOM 731 C CA . LEU A 1 92 ? 20.509 -12.380 -28.708 1.00 95.44 92 LEU A CA 1
ATOM 732 C C . LEU A 1 92 ? 20.620 -13.766 -28.066 1.00 95.44 92 LEU A C 1
ATOM 734 O O . LEU A 1 92 ? 19.617 -14.323 -27.614 1.00 95.44 92 LEU A O 1
ATOM 738 N N . ASP A 1 93 ? 21.834 -14.296 -27.963 1.00 95.25 93 ASP A N 1
ATOM 739 C CA . ASP A 1 93 ? 22.165 -15.463 -27.135 1.00 95.25 93 ASP A CA 1
ATOM 740 C C . ASP A 1 93 ? 22.396 -15.059 -25.661 1.00 95.25 93 ASP A C 1
ATOM 742 O O . ASP A 1 93 ? 22.336 -13.882 -25.290 1.00 95.25 93 ASP A O 1
ATOM 746 N N . PHE A 1 94 ? 22.642 -16.027 -24.779 1.00 95.62 94 PHE A N 1
ATOM 747 C CA . PHE A 1 94 ? 22.846 -15.804 -23.355 1.00 95.62 94 PHE A CA 1
ATOM 748 C C . PHE A 1 94 ? 23.969 -14.787 -23.086 1.00 95.62 94 PHE A C 1
ATOM 750 O O . PHE A 1 94 ? 25.113 -14.956 -23.502 1.00 95.62 94 PHE A O 1
ATOM 757 N N . ARG A 1 95 ? 23.631 -13.748 -22.313 1.00 93.25 95 ARG A N 1
ATOM 758 C CA . ARG A 1 95 ? 24.441 -12.564 -21.964 1.00 93.25 95 ARG A CA 1
ATOM 759 C C . ARG A 1 95 ? 24.760 -11.613 -23.115 1.00 93.25 95 ARG A C 1
ATOM 761 O O . ARG A 1 95 ? 25.427 -10.607 -22.872 1.00 93.25 95 ARG A O 1
ATOM 768 N N . GLN A 1 96 ? 24.271 -11.870 -24.323 1.00 96.19 96 GLN A N 1
ATOM 769 C CA . GLN A 1 96 ? 24.329 -10.873 -25.383 1.00 96.19 96 GLN A CA 1
ATOM 770 C C . GLN A 1 96 ? 23.333 -9.750 -25.108 1.00 96.19 96 GLN A C 1
ATOM 772 O O . GLN A 1 96 ? 22.335 -9.916 -24.393 1.00 96.19 96 GLN A O 1
ATOM 777 N N . TYR A 1 97 ? 23.646 -8.579 -25.645 1.00 95.19 97 TYR A N 1
ATOM 778 C CA . TYR A 1 97 ? 22.859 -7.383 -25.442 1.00 95.19 97 TYR A CA 1
ATOM 779 C C . TYR A 1 97 ? 22.744 -6.579 -26.724 1.00 95.19 97 TYR A C 1
ATOM 781 O O . TYR A 1 97 ? 23.646 -6.589 -27.554 1.00 95.19 97 TYR A O 1
ATOM 789 N N . GLU A 1 98 ? 21.636 -5.862 -26.817 1.00 94.56 98 GLU A N 1
ATOM 790 C CA . GLU A 1 98 ? 21.443 -4.789 -27.777 1.00 94.56 98 GLU A CA 1
ATOM 791 C C . GLU A 1 98 ? 21.583 -3.461 -27.039 1.00 94.56 98 GLU A C 1
ATOM 793 O O . GLU A 1 98 ? 21.056 -3.307 -25.931 1.00 94.56 98 GLU A O 1
ATOM 798 N N . GLU A 1 99 ? 22.299 -2.509 -27.631 1.00 94.12 99 GLU A N 1
ATOM 799 C CA . GLU A 1 99 ? 22.497 -1.185 -27.055 1.00 94.12 99 GLU A CA 1
ATOM 800 C C . GLU A 1 99 ? 22.394 -0.103 -28.120 1.00 94.12 99 GLU A C 1
ATOM 802 O O . GLU A 1 99 ? 22.981 -0.206 -29.193 1.00 94.12 99 GLU A O 1
ATOM 807 N N . TRP A 1 100 ? 21.699 0.978 -27.783 1.00 92.56 100 TRP A N 1
ATOM 808 C CA . TRP A 1 100 ? 21.666 2.173 -28.611 1.00 92.56 100 TRP A CA 1
ATOM 809 C C . TRP A 1 100 ? 21.678 3.431 -27.755 1.00 92.56 100 TRP A C 1
ATOM 811 O O . TRP A 1 100 ? 21.348 3.429 -26.565 1.00 92.56 100 TRP A O 1
ATOM 821 N N . SER A 1 101 ? 22.069 4.533 -28.391 1.00 90.56 101 SER A N 1
ATOM 822 C CA . SER A 1 101 ? 22.043 5.859 -27.789 1.00 90.56 101 SER A CA 1
ATOM 823 C C . SER A 1 101 ? 21.082 6.773 -28.528 1.00 90.56 101 SER A C 1
ATOM 825 O O . SER A 1 101 ? 20.979 6.709 -29.749 1.00 90.56 101 SER A O 1
ATOM 827 N N . PHE A 1 102 ? 20.436 7.677 -27.806 1.00 88.00 102 PHE A N 1
ATOM 828 C CA . PHE A 1 102 ? 19.552 8.682 -28.390 1.00 88.00 102 PHE A CA 1
ATOM 829 C C . PHE A 1 102 ? 19.537 9.947 -27.533 1.00 88.00 102 PHE A C 1
ATOM 831 O O . PHE A 1 102 ? 20.117 9.996 -26.449 1.00 88.00 102 PHE A O 1
ATOM 838 N N . ARG A 1 103 ? 18.877 10.990 -28.026 1.00 84.00 103 ARG A N 1
ATOM 839 C CA . ARG A 1 103 ? 18.530 12.176 -27.239 1.00 84.00 103 ARG A CA 1
ATOM 840 C C . ARG A 1 103 ? 17.023 12.318 -27.237 1.00 84.00 103 ARG A C 1
ATOM 842 O O . ARG A 1 103 ? 16.374 11.949 -28.216 1.00 84.00 103 ARG A O 1
ATOM 849 N N . ASP A 1 104 ? 16.480 12.827 -26.140 1.00 82.56 104 ASP A N 1
ATOM 850 C CA . ASP A 1 104 ? 15.045 13.046 -26.067 1.00 82.56 104 ASP A CA 1
ATOM 851 C C . ASP A 1 104 ? 14.588 14.074 -27.096 1.00 82.56 104 ASP A C 1
ATOM 853 O O . ASP A 1 104 ? 15.267 15.071 -27.352 1.00 82.56 104 ASP A O 1
ATOM 857 N N . ASN A 1 105 ? 13.404 13.844 -27.661 1.00 76.69 105 ASN A N 1
ATOM 858 C CA . ASN A 1 105 ? 12.757 14.871 -28.455 1.00 76.69 105 ASN A CA 1
ATOM 859 C C . ASN A 1 105 ? 12.364 16.059 -27.561 1.00 76.69 105 ASN A C 1
ATOM 861 O O . ASN A 1 105 ? 12.100 15.913 -26.366 1.00 76.69 105 ASN A O 1
ATOM 865 N N . PHE A 1 106 ? 12.298 17.254 -28.151 1.00 70.19 106 PHE A N 1
ATOM 866 C CA . PHE A 1 106 ? 12.028 18.497 -27.417 1.00 70.19 106 PHE A CA 1
ATOM 867 C C . PHE A 1 106 ? 10.694 18.479 -26.643 1.00 70.19 106 PHE A C 1
ATOM 869 O O . PHE A 1 106 ? 10.534 19.194 -25.659 1.00 70.19 106 PHE A O 1
ATOM 876 N N . GLY A 1 107 ? 9.740 17.638 -27.055 1.00 73.50 107 GLY A N 1
ATOM 877 C CA . GLY A 1 107 ? 8.439 17.494 -26.401 1.00 73.50 107 GLY A CA 1
ATOM 878 C C . GLY A 1 107 ? 8.407 16.541 -25.201 1.00 73.50 107 GLY A C 1
ATOM 879 O O . GLY A 1 107 ? 7.339 16.384 -24.615 1.00 73.50 107 GLY A O 1
ATOM 880 N N . GLY A 1 108 ? 9.509 15.866 -24.849 1.00 77.44 108 GLY A N 1
ATOM 881 C CA . GLY A 1 108 ? 9.528 14.888 -23.751 1.00 77.44 108 GLY A CA 1
ATOM 882 C C . GLY A 1 108 ? 8.601 13.689 -23.993 1.00 77.44 108 GLY A C 1
ATOM 883 O O . GLY A 1 108 ? 7.987 13.163 -23.066 1.00 77.44 108 GLY A O 1
ATOM 884 N N . THR A 1 109 ? 8.449 13.283 -25.256 1.00 82.31 109 THR A N 1
ATOM 885 C CA . THR A 1 109 ? 7.549 12.194 -25.686 1.00 82.31 109 THR A CA 1
ATOM 886 C C . THR A 1 109 ? 8.292 10.993 -26.261 1.00 82.31 109 THR A C 1
ATOM 888 O O . THR A 1 109 ? 7.664 10.096 -26.820 1.00 82.31 109 THR A O 1
ATOM 891 N N . THR A 1 110 ? 9.620 10.961 -26.138 1.00 87.94 110 THR A N 1
ATOM 892 C CA . THR A 1 110 ? 10.438 9.843 -26.608 1.00 87.94 110 THR A CA 1
ATOM 893 C C . THR A 1 110 ? 9.981 8.543 -25.951 1.00 87.94 110 THR A C 1
ATOM 895 O O . THR A 1 110 ? 9.939 8.438 -24.725 1.00 87.94 110 THR A O 1
ATOM 898 N N . LEU A 1 111 ? 9.659 7.547 -26.771 1.00 90.50 111 LEU A N 1
ATOM 899 C CA . LEU A 1 111 ? 9.258 6.217 -26.331 1.00 90.50 111 LEU A CA 1
ATOM 900 C C . LEU A 1 111 ? 9.944 5.181 -27.219 1.00 90.50 111 LEU A C 1
ATOM 902 O O . LEU A 1 111 ? 9.872 5.278 -28.444 1.00 90.50 111 LEU A O 1
ATOM 906 N N . PHE A 1 112 ? 10.558 4.180 -26.594 1.00 92.88 112 PHE A N 1
ATOM 907 C CA . PHE A 1 112 ? 11.073 2.991 -27.264 1.00 92.88 112 PHE A CA 1
ATOM 908 C C . PHE A 1 112 ? 10.396 1.751 -26.699 1.00 92.88 112 PHE A C 1
ATOM 910 O O . PHE A 1 112 ? 10.341 1.554 -25.481 1.00 92.88 112 PHE A O 1
ATOM 917 N N . TRP A 1 113 ? 9.937 0.885 -27.592 1.00 93.88 113 TRP A N 1
ATOM 918 C CA . TRP A 1 113 ? 9.384 -0.417 -27.252 1.00 93.88 113 TRP A CA 1
ATOM 919 C C . TRP A 1 113 ? 10.034 -1.494 -28.109 1.00 93.88 113 TRP A C 1
ATOM 921 O O . TRP A 1 113 ? 10.502 -1.234 -29.221 1.00 93.88 113 TRP A O 1
ATOM 931 N N . CYS A 1 114 ? 10.056 -2.716 -27.590 1.00 94.56 114 CYS A N 1
ATOM 932 C CA . CYS A 1 114 ? 10.577 -3.860 -28.316 1.00 94.56 114 CYS A CA 1
ATOM 933 C C . CYS A 1 114 ? 9.572 -5.004 -28.318 1.00 94.56 114 CYS A C 1
ATOM 935 O O . CYS A 1 114 ? 8.916 -5.272 -27.312 1.00 94.56 114 CYS A O 1
ATOM 937 N N . ALA A 1 115 ? 9.472 -5.683 -29.456 1.00 93.88 115 ALA A N 1
ATOM 938 C CA . ALA A 1 115 ? 8.820 -6.973 -29.582 1.00 93.88 115 ALA A CA 1
ATOM 939 C C . ALA A 1 115 ? 9.870 -8.073 -29.422 1.00 93.88 115 ALA A C 1
ATOM 941 O O . ALA A 1 115 ? 10.938 -8.018 -30.027 1.00 93.88 115 ALA A O 1
ATOM 942 N N . MET A 1 116 ? 9.559 -9.069 -28.608 1.00 92.94 116 MET A N 1
ATOM 943 C CA . MET A 1 116 ? 10.407 -10.209 -28.311 1.00 92.94 116 MET A CA 1
ATOM 944 C C . MET A 1 116 ? 9.702 -11.496 -28.727 1.00 92.94 116 MET A C 1
ATOM 946 O O . MET A 1 116 ? 8.503 -11.652 -28.498 1.00 92.94 116 MET A O 1
ATOM 950 N N . SER A 1 117 ? 10.466 -12.419 -29.302 1.00 92.69 117 SER A N 1
ATOM 951 C CA . SER A 1 117 ? 10.021 -13.757 -29.676 1.00 92.69 117 SER A CA 1
ATOM 952 C C . SER A 1 117 ? 11.041 -14.800 -29.223 1.00 92.69 117 SER A C 1
ATOM 954 O O . SER A 1 117 ? 12.222 -14.687 -29.557 1.00 92.69 117 SER A O 1
ATOM 956 N N . ALA A 1 118 ? 10.597 -15.815 -28.482 1.00 90.94 118 ALA A N 1
ATOM 957 C CA . ALA A 1 118 ? 11.421 -16.956 -28.074 1.00 90.94 118 ALA A CA 1
ATOM 958 C C . ALA A 1 118 ? 10.545 -18.179 -27.764 1.00 90.94 118 ALA A C 1
ATOM 960 O O . ALA A 1 118 ? 9.604 -18.042 -26.989 1.00 90.94 118 ALA A O 1
ATOM 961 N N . ASN A 1 119 ? 10.877 -19.359 -28.313 1.00 83.88 119 ASN A N 1
ATOM 962 C CA . ASN A 1 119 ? 10.209 -20.646 -28.033 1.00 83.88 119 ASN A CA 1
ATOM 963 C C . ASN A 1 119 ? 8.670 -20.525 -27.937 1.00 83.88 119 ASN A C 1
ATOM 965 O O . ASN A 1 119 ? 8.091 -20.818 -26.894 1.00 83.88 119 ASN A O 1
ATOM 969 N N . ASP A 1 120 ? 8.039 -20.000 -28.991 1.00 84.75 120 ASP A N 1
ATOM 970 C CA . ASP A 1 120 ? 6.584 -19.774 -29.126 1.00 84.75 120 ASP A CA 1
ATOM 971 C C . ASP A 1 120 ? 5.966 -18.659 -28.262 1.00 84.75 120 ASP A C 1
ATOM 973 O O . ASP A 1 120 ? 4.775 -18.362 -28.371 1.00 84.75 120 ASP A O 1
ATOM 977 N N . VAL A 1 121 ? 6.761 -17.973 -27.440 1.00 83.81 121 VAL A N 1
ATOM 978 C CA . VAL A 1 121 ? 6.312 -16.803 -26.680 1.00 83.81 121 VAL A CA 1
ATOM 979 C C . VAL A 1 121 ? 6.602 -15.530 -27.463 1.00 83.81 121 VAL A C 1
ATOM 981 O O . VAL A 1 121 ? 7.760 -15.214 -27.744 1.00 83.81 121 VAL A O 1
ATOM 984 N N . HIS A 1 122 ? 5.550 -14.756 -27.730 1.00 90.00 122 HIS A N 1
ATOM 985 C CA . HIS A 1 122 ? 5.629 -13.418 -28.311 1.00 90.00 122 HIS A CA 1
ATOM 986 C C . HIS A 1 122 ? 5.133 -12.386 -27.303 1.00 90.00 122 HIS A C 1
ATOM 988 O O . HIS A 1 122 ? 4.036 -12.508 -26.762 1.00 90.00 122 HIS A O 1
ATOM 994 N N . THR A 1 123 ? 5.926 -11.354 -27.041 1.00 89.19 123 THR A N 1
ATOM 995 C CA . THR A 1 123 ? 5.516 -10.265 -26.149 1.00 89.19 123 THR A CA 1
ATOM 996 C C . THR A 1 123 ? 6.136 -8.949 -26.580 1.00 89.19 123 THR A C 1
ATOM 998 O O . THR A 1 123 ? 7.207 -8.926 -27.180 1.00 89.19 123 THR A O 1
ATOM 1001 N N . SER A 1 124 ? 5.465 -7.845 -26.279 1.00 91.12 124 SER A N 1
ATOM 1002 C CA . SER A 1 124 ? 5.980 -6.499 -26.494 1.00 91.12 124 SER A CA 1
ATOM 1003 C C . SER A 1 124 ? 6.056 -5.759 -25.174 1.00 91.12 124 SER A C 1
ATOM 1005 O O . SER A 1 124 ? 5.142 -5.858 -24.358 1.00 91.12 124 SER A O 1
ATOM 1007 N N . PHE A 1 125 ? 7.111 -4.982 -24.984 1.00 90.12 125 PHE A N 1
ATOM 1008 C CA . PHE A 1 125 ? 7.300 -4.203 -23.770 1.00 90.12 125 PHE A CA 1
ATOM 1009 C C . PHE A 1 125 ? 7.929 -2.850 -24.071 1.00 90.12 125 PHE A C 1
ATOM 1011 O O . PHE A 1 125 ? 8.718 -2.692 -25.007 1.00 90.12 125 PHE A O 1
ATOM 1018 N N . GLU A 1 126 ? 7.590 -1.875 -23.238 1.00 90.25 126 GLU A N 1
ATOM 1019 C CA . GLU A 1 126 ? 8.260 -0.583 -23.217 1.00 90.25 126 GLU A CA 1
ATOM 1020 C C . GLU A 1 126 ? 9.633 -0.737 -22.564 1.00 90.25 126 GLU A C 1
ATOM 1022 O O . GLU A 1 126 ? 9.793 -1.373 -21.520 1.00 90.25 126 GLU A O 1
ATOM 1027 N N . VAL A 1 127 ? 10.645 -0.166 -23.203 1.00 90.88 127 VAL A N 1
ATOM 1028 C CA . VAL A 1 127 ? 12.032 -0.224 -22.727 1.00 90.88 127 VAL A CA 1
ATOM 1029 C C . VAL A 1 127 ? 12.436 1.108 -22.121 1.00 90.88 127 VAL A C 1
ATOM 1031 O O . VAL A 1 127 ? 13.155 1.144 -21.118 1.00 90.88 127 VAL A O 1
ATOM 1034 N N . TYR A 1 128 ? 11.928 2.190 -22.708 1.00 90.62 128 TYR A N 1
ATOM 1035 C CA . TYR A 1 128 ? 12.170 3.551 -22.271 1.00 90.62 128 TYR A CA 1
ATOM 1036 C C . TYR A 1 128 ? 10.972 4.446 -22.585 1.00 90.62 128 TYR A C 1
ATOM 1038 O O . TYR A 1 128 ? 10.466 4.418 -23.705 1.00 90.62 128 TYR A O 1
ATOM 1046 N N . SER A 1 129 ? 10.602 5.298 -21.631 1.00 88.56 129 SER A N 1
ATOM 1047 C CA . SER A 1 129 ? 9.641 6.388 -21.784 1.00 88.56 129 SER A CA 1
ATOM 1048 C C . SER A 1 129 ? 10.198 7.665 -21.159 1.00 88.56 129 SER A C 1
ATOM 1050 O O . SER A 1 129 ? 10.559 7.677 -19.983 1.00 88.56 129 SER A O 1
ATOM 1052 N N . ALA A 1 130 ? 10.219 8.768 -21.906 1.00 84.00 130 ALA A N 1
ATOM 1053 C CA . ALA A 1 130 ? 10.696 10.061 -21.410 1.00 84.00 130 ALA A CA 1
ATOM 1054 C C . ALA A 1 130 ? 9.894 10.574 -20.199 1.00 84.00 130 ALA A C 1
ATOM 1056 O O . ALA A 1 130 ? 10.420 11.325 -19.380 1.00 84.00 130 ALA A O 1
ATOM 1057 N N . LYS A 1 131 ? 8.635 10.136 -20.047 1.00 81.56 131 LYS A N 1
ATOM 1058 C CA . LYS A 1 131 ? 7.768 10.533 -18.929 1.00 81.56 131 LYS A CA 1
ATOM 1059 C C . LYS A 1 131 ? 8.121 9.835 -17.617 1.00 81.56 131 LYS A C 1
ATOM 1061 O O . LYS A 1 131 ? 8.062 10.464 -16.567 1.00 81.56 131 LYS A O 1
ATOM 1066 N N . THR A 1 132 ? 8.440 8.543 -17.669 1.00 80.00 132 THR A N 1
ATOM 1067 C CA . THR A 1 132 ? 8.613 7.696 -16.475 1.00 80.00 132 THR A CA 1
ATOM 1068 C C . THR A 1 132 ? 10.061 7.259 -16.292 1.00 80.00 132 THR A C 1
ATOM 1070 O O . THR A 1 132 ? 10.628 7.409 -15.214 1.00 80.00 132 THR A O 1
ATOM 1073 N N . SER A 1 133 ? 10.717 6.802 -17.358 1.00 72.62 133 SER A N 1
ATOM 1074 C CA . SER A 1 133 ? 12.066 6.234 -17.300 1.00 72.62 133 SER A CA 1
ATOM 1075 C C . SER A 1 133 ? 13.162 7.263 -17.022 1.00 72.62 133 SER A C 1
ATOM 1077 O O . SER A 1 133 ? 14.191 6.891 -16.467 1.00 72.62 133 SER A O 1
ATOM 1079 N N . HIS A 1 134 ? 12.954 8.551 -17.332 1.00 64.12 134 HIS A N 1
ATOM 1080 C CA . HIS A 1 134 ? 13.892 9.610 -16.929 1.00 64.12 134 HIS A CA 1
ATOM 1081 C C . HIS A 1 134 ? 14.126 9.625 -15.410 1.00 64.12 134 HIS A C 1
ATOM 1083 O O . HIS A 1 134 ? 15.243 9.847 -14.951 1.00 64.12 134 HIS A O 1
ATOM 1089 N N . ILE A 1 135 ? 13.070 9.354 -14.641 1.00 64.25 135 ILE A N 1
ATOM 1090 C CA . ILE A 1 135 ? 13.106 9.335 -13.177 1.00 64.25 135 ILE A CA 1
ATOM 1091 C C . ILE A 1 135 ? 13.762 8.040 -12.674 1.00 64.25 135 ILE A C 1
ATOM 1093 O O . ILE A 1 135 ? 14.466 8.055 -11.671 1.00 64.25 135 ILE A O 1
ATOM 1097 N N . GLU A 1 136 ? 13.561 6.926 -13.380 1.00 71.50 136 GLU A N 1
ATOM 1098 C CA . GLU A 1 136 ? 14.010 5.597 -12.949 1.00 71.50 136 GLU A CA 1
ATOM 1099 C C . GLU A 1 136 ? 15.486 5.297 -13.236 1.00 71.50 136 GLU A C 1
ATOM 1101 O O . GLU A 1 136 ? 16.131 4.618 -12.440 1.00 71.50 136 GLU A O 1
ATOM 1106 N N . CYS A 1 137 ? 16.020 5.729 -14.383 1.00 75.94 137 CYS A N 1
ATOM 1107 C CA . CYS A 1 137 ? 17.365 5.339 -14.828 1.00 75.94 137 CYS A CA 1
ATOM 1108 C C . CYS A 1 137 ? 18.265 6.497 -15.283 1.00 75.94 137 CYS A C 1
ATOM 1110 O O . CYS A 1 137 ? 19.408 6.258 -15.671 1.00 75.94 137 CYS A O 1
ATOM 1112 N N . GLY A 1 138 ? 17.805 7.750 -15.192 1.00 77.56 138 GLY A N 1
ATOM 1113 C CA . GLY A 1 138 ? 18.606 8.910 -15.582 1.00 77.56 138 GLY A CA 1
ATOM 1114 C C . GLY A 1 138 ? 19.071 8.813 -17.040 1.00 77.56 138 GLY A C 1
ATOM 1115 O O . GLY A 1 138 ? 18.249 8.700 -17.953 1.00 77.56 138 GLY A O 1
ATOM 1116 N N . ASP A 1 139 ? 20.386 8.858 -17.267 1.00 81.62 139 ASP A N 1
ATOM 1117 C CA . ASP A 1 139 ? 20.981 8.827 -18.611 1.00 81.62 139 ASP A CA 1
ATOM 1118 C C . ASP A 1 139 ? 21.304 7.404 -19.118 1.00 81.62 139 ASP A C 1
ATOM 1120 O O . ASP A 1 139 ? 21.410 7.207 -20.328 1.00 81.62 139 ASP A O 1
ATOM 1124 N N . ASP A 1 140 ? 21.388 6.399 -18.237 1.00 86.69 140 ASP A N 1
ATOM 1125 C CA . ASP A 1 140 ? 21.766 5.019 -18.580 1.00 86.69 140 ASP A CA 1
ATOM 1126 C C . ASP A 1 140 ? 20.721 4.000 -18.099 1.00 86.69 140 ASP A C 1
ATOM 1128 O O . ASP A 1 140 ? 20.634 3.658 -16.918 1.00 86.69 140 ASP A O 1
ATOM 1132 N N . CYS A 1 141 ? 19.950 3.445 -19.032 1.00 88.31 141 CYS A N 1
ATOM 1133 C CA . CYS A 1 141 ? 18.866 2.510 -18.747 1.00 88.31 141 CYS A CA 1
ATOM 1134 C C . CYS A 1 141 ? 19.249 1.070 -19.107 1.00 88.31 141 CYS A C 1
ATOM 1136 O O . CYS A 1 141 ? 19.182 0.647 -20.262 1.00 88.31 141 CYS A O 1
ATOM 1138 N N . TYR A 1 142 ? 19.595 0.288 -18.085 1.00 90.75 142 TYR A N 1
ATOM 1139 C CA . TYR A 1 142 ? 19.871 -1.143 -18.213 1.00 90.75 142 TYR A CA 1
ATOM 1140 C C . TYR A 1 142 ? 18.604 -1.970 -17.976 1.00 90.75 142 TYR A C 1
ATOM 1142 O O . TYR A 1 142 ? 17.890 -1.784 -16.986 1.00 90.75 142 TYR A O 1
ATOM 1150 N N . ARG A 1 143 ? 18.318 -2.907 -18.884 1.00 90.81 143 ARG A N 1
ATOM 1151 C CA . ARG A 1 143 ? 17.136 -3.776 -18.849 1.00 90.81 143 ARG A CA 1
ATOM 1152 C C . ARG A 1 143 ? 17.543 -5.240 -19.011 1.00 90.81 143 ARG A C 1
ATOM 1154 O O . ARG A 1 143 ? 18.282 -5.612 -19.916 1.00 90.81 143 ARG A O 1
ATOM 1161 N N . SER A 1 144 ? 17.042 -6.089 -18.119 1.00 92.25 144 SER A N 1
ATOM 1162 C CA . SER A 1 144 ? 17.280 -7.537 -18.124 1.00 92.25 144 SER A CA 1
ATOM 1163 C C . SER A 1 144 ? 15.994 -8.249 -18.519 1.00 92.25 144 SER A C 1
ATOM 1165 O O . SER A 1 144 ? 15.024 -8.193 -17.760 1.00 92.25 144 SER A O 1
ATOM 1167 N N . LEU A 1 145 ? 15.993 -8.967 -19.649 1.00 90.69 145 LEU A N 1
ATOM 1168 C CA . LEU A 1 145 ? 14.794 -9.668 -20.136 1.00 90.69 145 LEU A CA 1
ATOM 1169 C C . LEU A 1 145 ? 14.230 -10.635 -19.089 1.00 90.69 145 LEU A C 1
ATOM 1171 O O . LEU A 1 145 ? 13.031 -10.657 -18.830 1.00 90.69 145 LEU A O 1
ATOM 1175 N N . ARG A 1 146 ? 15.108 -11.367 -18.392 1.00 90.81 146 ARG A N 1
ATOM 1176 C CA . ARG A 1 146 ? 14.702 -12.272 -17.308 1.00 90.81 146 ARG A CA 1
ATOM 1177 C C . ARG A 1 146 ? 14.024 -11.531 -16.155 1.00 90.81 146 ARG A C 1
ATOM 1179 O O . ARG A 1 146 ? 13.075 -12.052 -15.582 1.00 90.81 146 ARG A O 1
ATOM 1186 N N . SER A 1 147 ? 14.521 -10.354 -15.785 1.00 90.25 147 SER A N 1
ATOM 1187 C CA . SER A 1 147 ? 13.953 -9.574 -14.679 1.00 90.25 147 SER A CA 1
ATOM 1188 C C . SER A 1 147 ? 12.607 -8.965 -15.067 1.00 90.25 147 SER A C 1
ATOM 1190 O O . SER A 1 147 ? 11.671 -9.026 -14.276 1.00 90.25 147 SER A O 1
ATOM 1192 N N . MET A 1 148 ? 12.492 -8.455 -16.296 1.00 86.56 148 MET A N 1
ATOM 1193 C CA . MET A 1 148 ? 11.245 -7.899 -16.828 1.00 86.56 148 MET A CA 1
ATOM 1194 C C . MET A 1 148 ? 10.148 -8.966 -16.925 1.00 86.56 148 MET A C 1
ATOM 1196 O O . MET A 1 148 ? 9.036 -8.742 -16.457 1.00 86.56 148 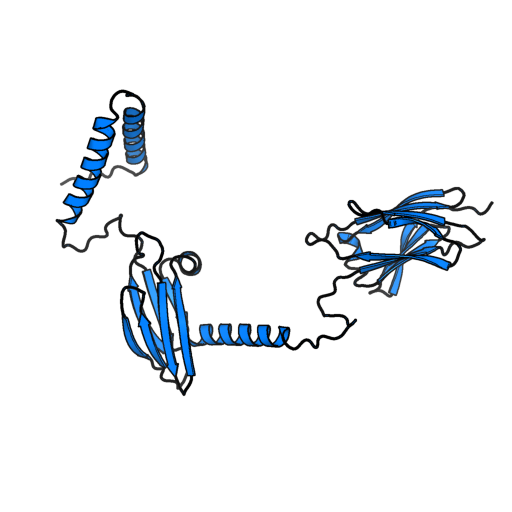MET A O 1
ATOM 1200 N N . LEU A 1 149 ? 10.476 -10.159 -17.436 1.00 86.94 149 LEU A N 1
ATOM 1201 C CA . LEU A 1 149 ? 9.534 -11.282 -17.492 1.00 86.94 149 LEU A CA 1
ATOM 1202 C C . LEU A 1 149 ? 9.124 -11.763 -16.098 1.00 86.94 149 LEU A C 1
ATOM 1204 O O . LEU A 1 149 ? 7.948 -12.021 -15.867 1.00 86.94 149 LEU A O 1
ATOM 1208 N N . LYS A 1 150 ? 10.068 -11.859 -15.151 1.00 88.06 150 LYS A N 1
ATOM 1209 C CA . LYS A 1 150 ? 9.752 -12.229 -13.763 1.00 88.06 150 LYS A CA 1
ATOM 1210 C C . LYS A 1 150 ? 8.766 -11.255 -13.131 1.00 88.06 150 LYS A C 1
ATOM 1212 O O . LYS A 1 150 ? 7.796 -11.711 -12.539 1.00 88.06 150 LYS A O 1
ATOM 1217 N N . LEU A 1 151 ? 9.003 -9.949 -13.279 1.00 87.00 151 LEU A N 1
ATOM 1218 C CA . LEU A 1 151 ? 8.114 -8.921 -12.745 1.00 87.00 151 LEU A CA 1
ATOM 1219 C C . LEU A 1 151 ? 6.706 -9.048 -13.342 1.00 87.00 151 LEU A C 1
ATOM 1221 O O . LEU A 1 151 ? 5.724 -9.081 -12.603 1.00 87.00 151 LEU A O 1
ATOM 1225 N N . LEU A 1 152 ? 6.611 -9.205 -14.665 1.00 86.06 152 LEU A N 1
ATOM 1226 C CA . LEU A 1 152 ? 5.335 -9.393 -15.353 1.00 86.06 152 LEU A CA 1
ATOM 1227 C C . LEU A 1 152 ? 4.583 -10.628 -14.836 1.00 86.06 152 LEU A C 1
ATOM 1229 O O . LEU A 1 152 ? 3.416 -10.523 -14.473 1.00 86.06 152 LEU A O 1
ATOM 1233 N N . VAL A 1 153 ? 5.256 -11.779 -14.740 1.00 87.12 153 VAL A N 1
ATOM 1234 C CA . VAL A 1 153 ? 4.648 -13.016 -14.226 1.00 87.12 153 VAL A CA 1
ATOM 1235 C C . VAL A 1 153 ? 4.192 -12.839 -12.780 1.00 87.12 153 VAL A C 1
ATOM 1237 O O . VAL A 1 153 ? 3.084 -13.246 -12.451 1.00 87.12 153 VAL A O 1
ATOM 1240 N N . THR A 1 154 ? 4.986 -12.191 -11.922 1.00 86.00 154 THR A N 1
ATOM 1241 C CA . THR A 1 154 ? 4.581 -11.946 -10.528 1.00 86.00 154 THR A CA 1
ATOM 1242 C C . THR A 1 154 ? 3.346 -11.054 -10.427 1.00 86.00 154 THR A C 1
ATOM 1244 O O . THR A 1 154 ? 2.446 -11.370 -9.657 1.00 86.00 154 THR A O 1
ATOM 1247 N N . VAL A 1 155 ? 3.256 -9.989 -11.233 1.00 87.94 155 VAL A N 1
ATOM 1248 C CA . VAL A 1 155 ? 2.085 -9.097 -11.257 1.00 87.94 155 VAL A CA 1
ATOM 1249 C C . VAL A 1 155 ? 0.851 -9.833 -11.767 1.00 87.94 155 VAL A C 1
ATOM 1251 O O . VAL A 1 155 ? -0.211 -9.716 -11.165 1.00 87.94 155 VAL A O 1
ATOM 1254 N N . ILE A 1 156 ? 0.987 -10.625 -12.834 1.00 86.25 156 ILE A N 1
ATOM 1255 C CA . ILE A 1 156 ? -0.121 -11.415 -13.376 1.00 86.25 156 ILE A CA 1
ATOM 1256 C C . ILE A 1 156 ? -0.596 -12.441 -12.346 1.00 86.25 156 ILE A C 1
ATOM 1258 O O . ILE A 1 156 ? -1.794 -12.532 -12.113 1.00 86.25 156 ILE A O 1
ATOM 1262 N N . VAL A 1 157 ? 0.311 -13.183 -11.703 1.00 87.75 157 VAL A N 1
ATOM 1263 C CA . VAL A 1 157 ? -0.057 -14.152 -10.661 1.00 87.75 157 VAL A CA 1
ATOM 1264 C C . VAL A 1 157 ? -0.796 -13.446 -9.529 1.00 87.75 157 VAL A C 1
ATOM 1266 O O . VAL A 1 157 ? -1.896 -13.865 -9.197 1.00 87.75 157 VAL A O 1
ATOM 1269 N N . LEU A 1 158 ? -0.272 -12.336 -8.998 1.00 84.75 158 LEU A N 1
ATOM 1270 C CA . LEU A 1 158 ? -0.958 -11.559 -7.959 1.00 84.75 158 LEU A CA 1
ATOM 1271 C C . LEU A 1 158 ? -2.345 -11.082 -8.414 1.00 84.75 158 LEU A C 1
ATOM 1273 O O . LEU A 1 158 ? -3.308 -11.220 -7.666 1.00 84.75 158 LEU A O 1
ATOM 1277 N N . ALA A 1 159 ? -2.474 -10.590 -9.648 1.00 85.00 159 ALA A N 1
ATOM 1278 C CA . ALA A 1 159 ? -3.762 -10.194 -10.209 1.00 85.00 159 ALA A CA 1
ATOM 1279 C C . ALA A 1 159 ? -4.725 -11.386 -10.353 1.00 85.00 159 ALA A C 1
ATOM 1281 O O . ALA A 1 159 ? -5.911 -11.247 -10.071 1.00 85.00 159 ALA A O 1
ATOM 1282 N N . MET A 1 160 ? -4.247 -12.571 -10.745 1.00 82.44 160 MET A N 1
ATOM 1283 C CA . MET A 1 160 ? -5.071 -13.785 -10.783 1.00 82.44 160 MET A CA 1
ATOM 1284 C C . MET A 1 160 ? -5.538 -14.197 -9.381 1.00 82.44 160 MET A C 1
ATOM 1286 O O . MET A 1 160 ? -6.702 -14.552 -9.226 1.00 82.44 160 MET A O 1
ATOM 1290 N N . MET A 1 161 ? -4.681 -14.085 -8.357 1.00 79.31 161 MET A N 1
ATOM 1291 C CA . MET A 1 161 ? -5.050 -14.386 -6.965 1.00 79.31 161 MET A CA 1
ATOM 1292 C C . MET A 1 161 ? -6.159 -13.455 -6.449 1.00 79.31 161 MET A C 1
ATOM 1294 O O . MET A 1 161 ? -7.020 -13.899 -5.697 1.00 79.31 161 MET A O 1
ATOM 1298 N N . VAL A 1 162 ? -6.191 -12.191 -6.892 1.00 72.75 162 VAL A N 1
ATOM 1299 C CA . VAL A 1 162 ? -7.280 -11.243 -6.570 1.00 72.75 162 VAL A CA 1
ATOM 1300 C C . VAL A 1 162 ? -8.602 -11.637 -7.244 1.00 72.75 162 VAL A C 1
ATOM 1302 O O . VAL A 1 162 ? -9.669 -11.409 -6.685 1.00 72.75 162 VAL A O 1
ATOM 1305 N N . ASN A 1 163 ? -8.548 -12.257 -8.424 1.00 61.12 163 ASN A N 1
ATOM 1306 C CA . ASN A 1 163 ? -9.734 -12.649 -9.192 1.00 61.12 163 ASN A CA 1
ATOM 1307 C C . ASN A 1 163 ? -10.279 -14.049 -8.833 1.00 61.12 163 ASN A C 1
ATOM 1309 O O . ASN A 1 163 ? -11.308 -14.447 -9.369 1.00 61.12 163 ASN A O 1
ATOM 1313 N N . MET A 1 164 ? -9.623 -14.798 -7.935 1.00 56.97 164 MET A N 1
ATOM 1314 C CA . MET A 1 164 ? -10.092 -16.099 -7.420 1.00 56.97 164 MET A CA 1
ATOM 1315 C C . MET A 1 164 ? -10.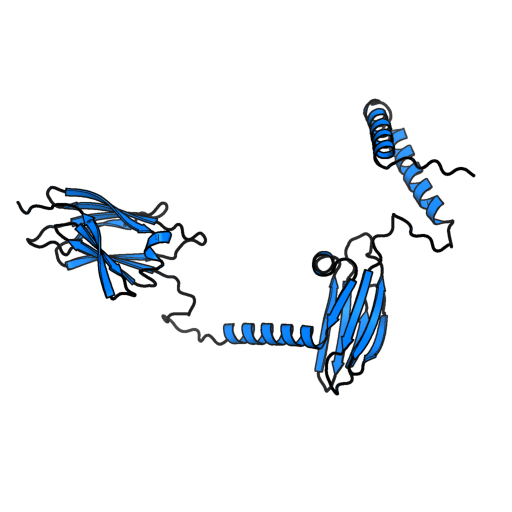991 -15.979 -6.173 1.00 56.97 164 MET A C 1
ATOM 1317 O O . MET A 1 164 ? -11.131 -16.938 -5.418 1.00 56.97 164 MET A O 1
ATOM 1321 N N . VAL A 1 165 ? -11.612 -14.820 -5.942 1.00 52.75 165 VAL A N 1
ATOM 1322 C CA . VAL A 1 165 ? -12.570 -14.626 -4.843 1.00 52.75 165 VAL A CA 1
ATOM 1323 C C . VAL A 1 165 ? -13.969 -15.031 -5.328 1.00 52.75 165 VAL A C 1
ATOM 1325 O O . VAL A 1 165 ? -14.486 -14.387 -6.244 1.00 52.75 165 VAL A O 1
ATOM 1328 N N . PRO A 1 166 ? -14.601 -16.079 -4.763 1.00 50.75 166 PRO A N 1
ATOM 1329 C CA . PRO A 1 166 ? -16.002 -16.361 -5.040 1.00 50.75 166 PRO A CA 1
ATOM 1330 C C . PRO A 1 166 ? -16.846 -15.194 -4.524 1.00 50.75 166 PRO A C 1
ATOM 1332 O O . PRO A 1 166 ? -16.692 -14.762 -3.383 1.00 50.75 166 PRO A O 1
ATOM 1335 N N . SER A 1 167 ? -17.731 -14.673 -5.368 1.00 54.56 167 SER A N 1
ATOM 1336 C CA . SER A 1 167 ? -18.779 -13.752 -4.948 1.00 54.56 167 SER A CA 1
ATOM 1337 C C . SER A 1 167 ? -19.887 -14.550 -4.267 1.00 54.56 167 SER A C 1
ATOM 1339 O O . SER A 1 167 ? -20.692 -15.147 -4.971 1.00 54.56 167 SER A O 1
ATOM 1341 N N . GLU A 1 168 ? -19.925 -14.570 -2.939 1.00 49.19 168 GLU A N 1
ATOM 1342 C CA . GLU A 1 168 ? -21.109 -14.926 -2.148 1.00 49.19 168 GLU A CA 1
ATOM 1343 C C . GLU A 1 168 ? -20.958 -14.367 -0.720 1.00 49.19 168 GLU A C 1
ATOM 1345 O O . GLU A 1 168 ? -19.852 -14.099 -0.252 1.00 49.19 168 GLU A O 1
ATOM 1350 N N . GLU A 1 169 ? -22.095 -14.054 -0.106 1.00 53.31 169 GLU A N 1
ATOM 1351 C CA . GLU A 1 169 ? -22.271 -13.126 1.013 1.00 53.31 169 GLU A CA 1
ATOM 1352 C C . GLU A 1 169 ? -21.615 -13.568 2.340 1.00 53.31 169 GLU A C 1
ATOM 1354 O O . GLU A 1 169 ? -21.492 -14.751 2.631 1.00 53.31 169 GLU A O 1
ATOM 1359 N N . GLU A 1 170 ? -21.215 -12.570 3.142 1.00 56.59 170 GLU A N 1
ATOM 1360 C CA . GLU A 1 170 ? -20.704 -12.657 4.524 1.00 56.59 170 GLU A CA 1
ATOM 1361 C C . GLU A 1 170 ? -19.569 -13.668 4.787 1.00 56.59 170 GLU A C 1
ATOM 1363 O O . GLU A 1 170 ? -19.754 -14.731 5.372 1.00 56.59 170 GLU A O 1
ATOM 1368 N N . GLY A 1 171 ? -18.333 -13.285 4.450 1.00 38.81 171 GLY A N 1
ATOM 1369 C CA . GLY A 1 171 ? -17.153 -14.067 4.817 1.00 38.81 171 GLY A CA 1
ATOM 1370 C C . GLY A 1 171 ? -15.860 -13.268 4.750 1.00 38.81 171 GLY A C 1
ATOM 1371 O O . GLY A 1 171 ? -15.276 -13.130 3.683 1.00 38.81 171 GLY A O 1
ATOM 1372 N N . ASP A 1 172 ? -15.459 -12.737 5.908 1.00 47.19 172 ASP A N 1
ATOM 1373 C CA . ASP A 1 172 ? -14.088 -12.447 6.357 1.00 47.19 172 ASP A CA 1
ATOM 1374 C C . ASP A 1 172 ? -12.989 -12.549 5.283 1.00 47.19 172 ASP A C 1
ATOM 1376 O O . ASP A 1 172 ? -12.237 -13.522 5.191 1.00 47.19 172 ASP A O 1
ATOM 1380 N N . GLY A 1 173 ? -12.894 -11.511 4.453 1.00 38.78 173 GLY A N 1
ATOM 1381 C CA . GLY A 1 173 ? -11.713 -11.296 3.637 1.00 38.78 173 GLY A CA 1
ATOM 1382 C C . GLY A 1 173 ? -10.566 -10.840 4.532 1.00 38.78 173 GLY A C 1
ATOM 1383 O O . GLY A 1 173 ? -10.753 -9.990 5.396 1.00 38.78 173 GLY A O 1
ATOM 1384 N N . PHE A 1 174 ? -9.359 -11.320 4.242 1.00 43.56 174 PHE A N 1
ATOM 1385 C CA . PHE A 1 174 ? -8.052 -10.958 4.823 1.00 43.56 174 PHE A CA 1
ATOM 1386 C C . PHE A 1 174 ? -7.736 -9.431 4.893 1.00 43.56 174 PHE A C 1
ATOM 1388 O O . PHE A 1 174 ? -6.653 -9.034 5.309 1.00 43.56 174 PHE A O 1
ATOM 1395 N N . LEU A 1 175 ? -8.675 -8.563 4.496 1.00 45.91 175 LEU A N 1
ATOM 1396 C CA . LEU A 1 175 ? -8.632 -7.099 4.520 1.00 45.91 175 LEU A CA 1
ATOM 1397 C C . LEU A 1 175 ? -9.779 -6.457 5.329 1.00 45.91 175 LEU A C 1
ATOM 1399 O O . LEU A 1 175 ? -9.945 -5.237 5.262 1.00 45.91 175 LEU A O 1
ATOM 1403 N N . ASP A 1 176 ? -10.612 -7.215 6.050 1.00 59.88 176 ASP A N 1
ATOM 1404 C CA . ASP A 1 176 ? -11.724 -6.616 6.793 1.00 59.88 176 ASP A CA 1
ATOM 1405 C C . ASP A 1 176 ? -11.250 -6.077 8.148 1.00 59.88 176 ASP A C 1
ATOM 1407 O O . ASP A 1 176 ? -11.476 -6.657 9.204 1.00 59.88 176 ASP A O 1
ATOM 1411 N N . GLY A 1 177 ? -10.600 -4.911 8.112 1.00 75.06 177 GLY A N 1
ATOM 1412 C CA . GLY A 1 177 ? -10.283 -4.084 9.284 1.00 75.06 177 GLY A CA 1
ATOM 1413 C C . GLY A 1 177 ? -11.523 -3.458 9.938 1.00 75.06 177 GLY A C 1
ATOM 1414 O O . GLY A 1 177 ? -11.463 -2.339 10.452 1.00 75.06 177 GLY A O 1
ATOM 1415 N N . LYS A 1 178 ? -12.680 -4.126 9.845 1.00 86.56 178 LYS A N 1
ATOM 1416 C CA . LYS A 1 178 ? -13.927 -3.718 10.482 1.00 86.56 178 LYS A CA 1
ATOM 1417 C C . LYS A 1 178 ? -13.876 -4.131 11.947 1.00 86.56 178 LYS A C 1
ATOM 1419 O O . LYS A 1 178 ? -13.773 -5.308 12.283 1.00 86.56 178 LYS A O 1
ATOM 1424 N N . LYS A 1 179 ? -13.968 -3.136 12.819 1.00 90.88 179 LYS A N 1
ATOM 1425 C CA . LYS A 1 179 ? -13.979 -3.301 14.268 1.00 90.88 179 LYS A CA 1
ATOM 1426 C C . LYS A 1 179 ? -15.403 -3.247 14.784 1.00 90.88 179 LYS A C 1
ATOM 1428 O O . LYS A 1 179 ? -16.209 -2.449 14.309 1.00 90.88 179 LYS A O 1
ATOM 1433 N N . HIS A 1 180 ? -15.684 -4.078 15.774 1.00 93.50 180 HIS A N 1
ATOM 1434 C CA . HIS A 1 180 ? -16.936 -4.159 16.506 1.00 93.50 180 HIS A CA 1
ATOM 1435 C C . HIS A 1 180 ? -16.654 -3.772 17.954 1.00 93.50 180 HIS A C 1
ATOM 1437 O O . HIS A 1 180 ? -15.889 -4.445 18.644 1.00 93.50 180 HIS A O 1
ATOM 1443 N N . VAL A 1 181 ? -17.227 -2.661 18.411 1.00 95.62 181 VAL A N 1
ATOM 1444 C CA . VAL A 1 181 ? -17.122 -2.241 19.812 1.00 95.62 181 VAL A CA 1
ATOM 1445 C C . VAL A 1 181 ? -18.439 -2.554 20.493 1.00 95.62 181 VAL A C 1
ATOM 1447 O O . VAL A 1 181 ? -19.481 -2.067 20.062 1.00 95.62 181 VAL A O 1
ATOM 1450 N N . ARG A 1 182 ? -18.376 -3.330 21.578 1.00 97.25 182 ARG A N 1
ATOM 1451 C CA . ARG A 1 182 ? -19.520 -3.619 22.448 1.00 97.25 182 ARG A CA 1
ATOM 1452 C C . ARG A 1 182 ? -19.245 -3.096 23.847 1.00 97.25 182 ARG A C 1
ATOM 1454 O O . ARG A 1 182 ? -18.228 -3.439 24.447 1.00 97.25 182 ARG A O 1
ATOM 1461 N N . VAL A 1 183 ? -20.176 -2.307 24.370 1.00 98.06 183 VAL A N 1
ATOM 1462 C CA . VAL A 1 183 ? -20.147 -1.760 25.727 1.00 98.06 183 VAL A CA 1
ATOM 1463 C C . VAL A 1 183 ? -21.305 -2.339 26.513 1.00 98.06 183 VAL A C 1
ATOM 1465 O O . VAL A 1 183 ? -22.457 -2.047 26.207 1.00 98.06 183 VAL A O 1
ATOM 1468 N N . GLN A 1 184 ? -20.996 -3.157 27.513 1.00 98.12 184 GLN A N 1
ATOM 1469 C CA . GLN A 1 184 ? -21.979 -3.857 28.332 1.00 98.12 184 GLN A CA 1
ATOM 1470 C C . GLN A 1 184 ? -22.050 -3.268 29.742 1.00 98.12 184 GLN A C 1
ATOM 1472 O O . GLN A 1 184 ? -21.025 -2.915 30.331 1.00 98.12 184 GLN A O 1
ATOM 1477 N N . ASN A 1 185 ? -23.263 -3.182 30.287 1.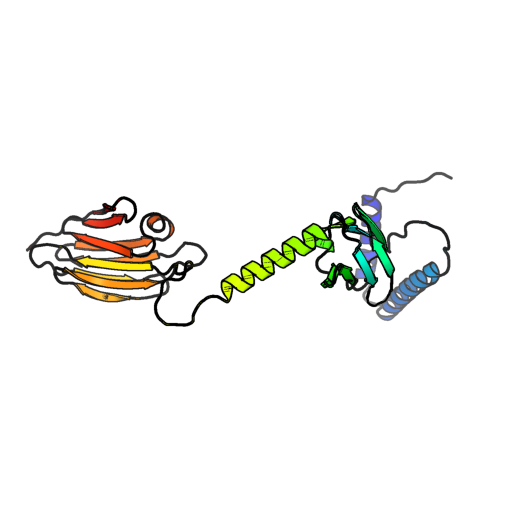00 97.81 185 ASN A N 1
ATOM 1478 C CA . ASN A 1 185 ? -23.484 -2.867 31.692 1.00 97.81 185 ASN A CA 1
ATOM 1479 C C . ASN A 1 185 ? -23.420 -4.147 32.544 1.00 97.81 185 ASN A C 1
ATOM 1481 O O . ASN A 1 185 ? -24.338 -4.964 32.505 1.00 97.81 185 ASN A O 1
ATOM 1485 N N . ASP A 1 186 ? -22.367 -4.280 33.351 1.00 96.69 186 ASP A N 1
ATOM 1486 C CA . ASP A 1 186 ? -22.169 -5.367 34.319 1.00 96.69 186 ASP A CA 1
ATOM 1487 C C . ASP A 1 186 ? -22.231 -4.859 35.773 1.00 96.69 186 ASP A C 1
ATOM 1489 O O . ASP A 1 186 ? -21.687 -5.477 36.693 1.00 96.69 186 ASP A O 1
ATOM 1493 N N . MET A 1 187 ? -22.875 -3.712 36.011 1.00 93.38 187 MET A N 1
ATOM 1494 C CA . MET A 1 187 ? -23.080 -3.181 37.357 1.00 93.38 187 MET A CA 1
ATOM 1495 C C . MET A 1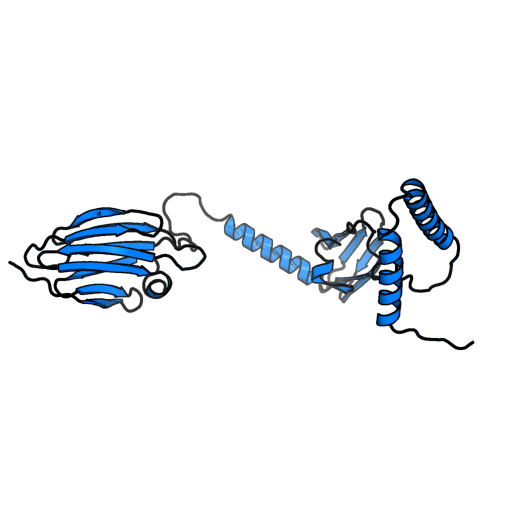 187 ? -24.160 -3.981 38.093 1.00 93.38 187 MET A C 1
ATOM 1497 O O . MET A 1 187 ? -25.283 -4.140 37.615 1.00 93.38 187 MET A O 1
ATOM 1501 N N . THR A 1 188 ? -23.840 -4.478 39.285 1.00 85.88 188 THR A N 1
ATOM 1502 C CA . THR A 1 188 ? -24.793 -5.215 40.126 1.00 85.88 188 THR A CA 1
ATOM 1503 C C . THR A 1 188 ? -25.827 -4.276 40.770 1.00 85.88 188 THR A C 1
ATOM 1505 O O . THR A 1 188 ? -25.749 -3.057 40.642 1.00 85.88 188 THR A O 1
ATOM 1508 N N . ASN A 1 189 ? -26.821 -4.837 41.469 1.00 86.69 189 ASN A N 1
ATOM 1509 C CA . ASN A 1 189 ? -27.865 -4.095 42.201 1.00 86.69 189 ASN A CA 1
ATOM 1510 C C . ASN A 1 189 ? -28.855 -3.302 41.328 1.00 86.69 189 ASN A C 1
ATOM 1512 O O . ASN A 1 189 ? -29.448 -2.332 41.790 1.00 86.69 189 ASN A O 1
ATOM 1516 N N . GLY A 1 190 ? -29.060 -3.715 40.073 1.00 85.69 190 GLY A N 1
ATOM 1517 C CA . GLY A 1 190 ? -30.071 -3.110 39.195 1.00 85.69 190 GLY A CA 1
ATOM 1518 C C . GLY A 1 190 ? -29.731 -1.692 38.730 1.00 85.69 190 GLY A C 1
ATOM 1519 O O . GLY A 1 190 ? -30.622 -0.969 38.292 1.00 85.69 190 GLY A O 1
ATOM 1520 N N . ILE A 1 191 ? -28.459 -1.294 38.820 1.00 93.25 191 ILE A N 1
ATOM 1521 C CA . ILE A 1 191 ? -27.991 0.016 38.374 1.00 93.25 191 ILE A CA 1
ATOM 1522 C C . ILE A 1 191 ? -28.145 0.108 36.856 1.00 93.25 191 ILE A C 1
ATOM 1524 O O . ILE A 1 191 ? -27.576 -0.683 36.099 1.00 93.25 191 ILE A O 1
ATOM 1528 N N . VAL A 1 192 ? -28.921 1.095 36.419 1.00 95.62 192 VAL A N 1
ATOM 1529 C CA . VAL A 1 192 ? -29.135 1.402 35.006 1.00 95.62 192 VAL A CA 1
ATOM 1530 C C . VAL A 1 192 ? -28.103 2.430 34.558 1.00 95.62 192 VAL A C 1
ATOM 1532 O O . VAL A 1 192 ? -27.849 3.414 35.253 1.00 95.62 192 VAL A O 1
ATOM 1535 N N . VAL A 1 193 ? -27.515 2.202 33.385 1.00 96.81 193 VAL A N 1
ATOM 1536 C CA . VAL A 1 193 ? -26.516 3.092 32.795 1.00 96.81 193 VAL A CA 1
ATOM 1537 C C . VAL A 1 193 ? -27.130 3.852 31.626 1.00 96.81 193 VAL A C 1
ATOM 1539 O O . VAL A 1 193 ? -27.535 3.250 30.635 1.00 96.81 193 VAL A O 1
ATOM 1542 N N . HIS A 1 194 ? -27.142 5.179 31.714 1.00 97.75 194 HIS A N 1
ATOM 1543 C CA . HIS A 1 194 ? -27.407 6.059 30.579 1.00 97.75 194 HIS A CA 1
ATOM 1544 C C . HIS A 1 194 ? -26.091 6.313 29.849 1.00 97.75 194 HIS A C 1
ATOM 1546 O O . HIS A 1 194 ? -25.170 6.904 30.418 1.00 97.75 194 HIS A O 1
ATOM 1552 N N . LEU A 1 195 ? -25.978 5.833 28.613 1.00 97.94 195 LEU A N 1
ATOM 1553 C CA . LEU A 1 195 ? -24.754 5.862 27.824 1.00 97.94 195 LEU A CA 1
ATOM 1554 C C . LEU A 1 195 ? -24.984 6.610 26.512 1.00 97.94 195 LEU A C 1
ATOM 1556 O O . LEU A 1 195 ? -25.808 6.208 25.698 1.00 97.94 195 LEU A O 1
ATOM 1560 N N . HIS A 1 196 ? -24.204 7.657 26.265 1.00 97.69 196 HIS A N 1
ATOM 1561 C CA . HIS A 1 196 ? -24.197 8.379 24.993 1.00 97.69 196 HIS A CA 1
ATOM 1562 C C . HIS A 1 196 ? -22.802 8.330 24.384 1.00 97.69 196 HIS A C 1
ATOM 1564 O O . HIS A 1 196 ? -21.873 8.948 24.906 1.00 97.69 196 HIS A O 1
ATOM 1570 N N . CYS A 1 197 ? -22.651 7.602 23.281 1.00 97.38 197 CYS A N 1
ATOM 1571 C CA . CYS A 1 197 ? -21.374 7.431 22.593 1.00 97.38 197 CYS A CA 1
ATOM 1572 C C . CYS A 1 197 ? -21.341 8.202 21.274 1.00 97.38 197 CYS A C 1
ATOM 1574 O O . CYS A 1 197 ? -22.340 8.293 20.567 1.00 97.38 197 CYS A O 1
ATOM 1576 N N . ARG A 1 198 ? -20.175 8.748 20.925 1.00 96.12 198 ARG A N 1
ATOM 1577 C CA . ARG A 1 198 ? -19.966 9.436 19.645 1.00 96.12 198 ARG A CA 1
ATOM 1578 C C . ARG A 1 198 ? -18.488 9.493 19.261 1.00 96.12 198 ARG A C 1
ATOM 1580 O O . ARG A 1 198 ? -17.606 9.373 20.116 1.00 96.12 198 ARG A O 1
ATOM 1587 N N . SER A 1 199 ? -18.235 9.696 17.976 1.00 94.25 199 SER A N 1
ATOM 1588 C CA . SER A 1 199 ? -16.941 10.062 17.404 1.00 94.25 199 SER A CA 1
ATOM 1589 C C . SER A 1 199 ? -16.924 11.561 17.071 1.00 94.25 199 SER A C 1
ATOM 1591 O O . SER A 1 199 ? -17.832 12.318 17.425 1.00 94.25 199 SER A O 1
ATOM 1593 N N . ARG A 1 200 ? -15.880 12.020 16.371 1.00 87.19 200 ARG A N 1
ATOM 1594 C CA . ARG A 1 200 ? -15.845 13.376 15.801 1.00 87.19 200 ARG A CA 1
ATOM 1595 C C . ARG A 1 200 ? -16.966 13.618 14.782 1.00 87.19 200 ARG A C 1
ATOM 1597 O O . ARG A 1 200 ? -17.445 14.745 14.696 1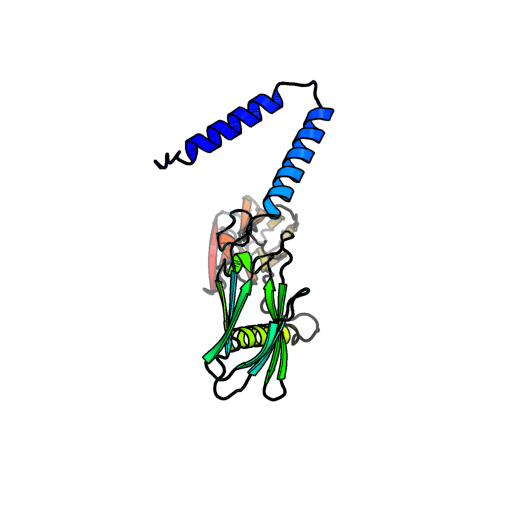.00 87.19 200 ARG A O 1
ATOM 1604 N N . ASN A 1 201 ? -17.325 12.598 14.005 1.00 85.50 201 ASN A N 1
ATOM 1605 C CA . ASN A 1 201 ? -18.207 12.733 12.843 1.00 85.50 201 ASN A CA 1
ATOM 1606 C C . ASN A 1 201 ? -19.545 12.004 13.017 1.00 85.50 201 ASN A C 1
ATOM 1608 O O . ASN A 1 201 ? -20.495 12.335 12.316 1.00 85.50 201 ASN A O 1
ATOM 1612 N N . ASP A 1 202 ? -19.622 11.052 13.949 1.00 87.94 202 ASP A N 1
ATOM 1613 C CA . ASP A 1 202 ? -20.758 10.146 14.093 1.00 87.94 202 ASP A CA 1
ATOM 1614 C C . ASP A 1 202 ? -21.299 10.216 15.515 1.00 87.94 202 ASP A C 1
ATOM 1616 O O . ASP A 1 202 ? -20.577 9.960 16.482 1.00 87.94 202 ASP A O 1
ATOM 1620 N N . ASP A 1 203 ? -22.577 10.546 15.647 1.00 93.62 203 ASP A N 1
ATOM 1621 C CA . ASP A 1 203 ? -23.293 10.426 16.908 1.00 93.62 203 ASP A CA 1
ATOM 1622 C C . ASP A 1 203 ? -24.025 9.081 16.929 1.00 93.62 203 ASP A C 1
ATOM 1624 O O . ASP A 1 203 ? -24.863 8.819 16.067 1.00 93.62 203 ASP A O 1
ATOM 1628 N N . LEU A 1 204 ? -23.680 8.214 17.885 1.00 94.06 204 LEU A N 1
ATOM 1629 C CA . LEU A 1 204 ? -24.297 6.893 18.019 1.00 94.06 204 LEU A CA 1
ATOM 1630 C C . LEU A 1 204 ? -25.586 6.952 18.846 1.00 94.06 204 LEU A C 1
ATOM 1632 O O . LEU A 1 204 ? -26.282 5.949 18.944 1.00 94.06 204 LEU A O 1
ATOM 1636 N N . GLY A 1 205 ? -25.911 8.109 19.427 1.00 91.75 205 GLY A N 1
ATOM 1637 C CA . GLY A 1 205 ? -27.109 8.327 20.223 1.00 91.75 205 GLY A CA 1
ATOM 1638 C C . GLY A 1 205 ? -26.996 7.861 21.674 1.00 91.75 205 GLY A C 1
ATOM 1639 O O . GLY A 1 205 ? -25.988 7.305 22.126 1.00 91.75 205 GLY A O 1
ATOM 1640 N N . GLU A 1 206 ? -28.065 8.131 22.418 1.00 95.00 206 GLU A N 1
ATOM 1641 C CA . GLU A 1 206 ? -28.209 7.779 23.827 1.00 95.00 206 GLU A CA 1
ATOM 1642 C C . GLU A 1 206 ? -28.931 6.437 23.982 1.00 95.00 206 GLU A C 1
ATOM 1644 O O . GLU A 1 206 ? -29.948 6.182 23.339 1.00 95.00 206 GLU A O 1
ATOM 1649 N N . HIS A 1 207 ? -28.402 5.590 24.860 1.00 95.81 207 HIS A N 1
ATOM 1650 C CA . HIS A 1 207 ? -28.918 4.263 25.161 1.00 95.81 207 HIS A CA 1
ATOM 1651 C C . HIS A 1 207 ? -29.030 4.075 26.671 1.00 95.81 207 HIS A C 1
ATOM 1653 O O . HIS A 1 207 ? -28.158 4.491 27.433 1.00 95.81 207 HIS A O 1
ATOM 1659 N N . VAL A 1 208 ? -30.104 3.418 27.102 1.00 97.25 208 VAL A N 1
ATOM 1660 C CA . VAL A 1 208 ? -30.344 3.069 28.504 1.00 97.25 208 VAL A CA 1
ATOM 1661 C C . VAL A 1 208 ? -30.096 1.575 28.657 1.00 97.25 208 VAL A C 1
ATOM 1663 O O . VAL A 1 208 ? -30.826 0.767 28.088 1.00 97.25 208 VAL A O 1
ATOM 1666 N N . LEU A 1 209 ? -29.046 1.210 29.387 1.00 97.19 209 LEU A N 1
ATOM 1667 C CA . LEU A 1 209 ? -28.586 -0.168 29.531 1.00 97.19 209 LEU A CA 1
ATOM 1668 C C . LEU A 1 209 ? -28.919 -0.684 30.934 1.00 97.19 209 LEU A C 1
ATOM 1670 O O . LEU A 1 209 ? -28.318 -0.251 31.921 1.00 97.19 209 LEU A O 1
ATOM 1674 N N . ALA A 1 210 ? -29.851 -1.631 31.035 1.00 96.69 210 ALA A N 1
ATOM 1675 C CA . ALA A 1 210 ? -30.041 -2.431 32.245 1.00 96.69 210 ALA A CA 1
ATOM 1676 C C . ALA A 1 210 ? -28.902 -3.457 32.418 1.00 96.69 210 ALA A C 1
ATOM 1678 O O . ALA A 1 210 ? -28.068 -3.630 31.528 1.00 96.69 210 ALA A O 1
ATOM 1679 N N . PHE A 1 211 ? -28.865 -4.154 33.556 1.00 96.25 211 PHE A N 1
ATOM 1680 C CA . PHE A 1 211 ? -27.868 -5.202 33.804 1.00 96.25 211 PHE A CA 1
ATOM 1681 C C . PHE A 1 211 ? -27.856 -6.254 32.680 1.00 96.25 211 PHE A C 1
ATOM 1683 O O . PHE A 1 211 ? -28.902 -6.785 32.305 1.00 96.25 211 PHE A O 1
ATOM 1690 N N . GLY A 1 212 ? -26.668 -6.540 32.143 1.00 95.31 212 GLY A N 1
ATOM 1691 C CA . GLY A 1 212 ? -26.443 -7.472 31.037 1.00 95.31 212 GLY A CA 1
ATOM 1692 C C . GLY A 1 212 ? -26.792 -6.924 29.647 1.00 95.31 212 GLY A C 1
ATOM 1693 O O . GLY A 1 212 ? -26.502 -7.582 28.649 1.00 95.31 212 GLY A O 1
ATOM 1694 N N . GLN A 1 213 ? -27.387 -5.731 29.545 1.00 97.56 213 GLN A N 1
ATOM 1695 C CA . GLN A 1 213 ? -27.618 -5.083 28.255 1.00 97.56 213 GLN A CA 1
ATOM 1696 C C . GLN A 1 213 ? -26.359 -4.381 27.755 1.00 97.56 213 GLN A C 1
ATOM 1698 O O . GLN A 1 213 ? -25.489 -3.970 28.529 1.00 97.56 213 GLN A O 1
ATOM 1703 N N . TYR A 1 214 ? -26.276 -4.231 26.436 1.00 97.56 214 TYR A N 1
ATOM 1704 C CA . TYR A 1 214 ? -25.123 -3.652 25.771 1.00 97.56 214 TYR A CA 1
ATOM 1705 C C . TYR A 1 214 ? -25.519 -2.745 24.609 1.00 97.56 214 TYR A C 1
ATOM 1707 O O . TYR A 1 214 ? -26.558 -2.934 23.980 1.00 97.56 214 TYR A O 1
ATOM 1715 N N . GLN A 1 215 ? -24.638 -1.794 24.315 1.00 96.50 215 GLN A N 1
ATOM 1716 C CA . GLN A 1 215 ? -24.621 -1.044 23.066 1.00 96.50 215 GLN A CA 1
ATOM 1717 C C . GLN A 1 215 ? -23.494 -1.577 22.183 1.00 96.50 215 GLN A C 1
ATOM 1719 O O . GLN A 1 215 ? -22.382 -1.792 22.668 1.00 96.50 215 GLN A O 1
ATOM 1724 N N . GLU A 1 216 ? -23.755 -1.759 20.891 1.00 95.75 216 GLU A N 1
ATOM 1725 C CA . GLU A 1 216 ? -22.756 -2.233 19.933 1.00 95.75 216 GLU A CA 1
ATOM 1726 C C . GLU A 1 216 ? -22.817 -1.445 18.625 1.00 95.75 216 GLU A C 1
ATOM 1728 O O . GLU A 1 216 ? -23.888 -1.047 18.168 1.00 95.75 216 GLU A O 1
ATOM 1733 N N . TRP A 1 217 ? -21.654 -1.202 18.029 1.00 95.31 217 TRP A N 1
ATOM 1734 C CA . TRP A 1 217 ? -21.538 -0.613 16.700 1.00 95.31 217 TRP A CA 1
ATOM 1735 C C . TRP A 1 217 ? -20.283 -1.117 15.996 1.00 95.31 217 TRP A C 1
ATOM 1737 O O . TRP A 1 217 ? -19.351 -1.633 16.622 1.00 95.31 217 TRP A O 1
ATOM 1747 N N . SER A 1 218 ? -20.251 -0.928 14.678 1.00 92.94 218 SER A N 1
ATOM 1748 C CA . SER A 1 218 ? -19.104 -1.286 13.853 1.00 92.94 218 SER A CA 1
ATOM 1749 C C . SER A 1 218 ? -18.592 -0.101 13.056 1.00 92.94 218 SER A C 1
ATOM 1751 O O . SER A 1 218 ? -19.371 0.717 12.572 1.00 92.94 218 SER A O 1
ATOM 1753 N N . PHE A 1 219 ? -17.282 -0.044 12.866 1.00 91.69 219 PHE A N 1
ATOM 1754 C CA . PHE A 1 219 ? -16.622 0.971 12.051 1.00 91.69 219 PHE A CA 1
ATOM 1755 C C . PHE A 1 219 ? -15.321 0.415 11.470 1.00 91.69 219 PHE A C 1
ATOM 1757 O O . PHE A 1 219 ? -14.912 -0.703 11.778 1.00 91.69 219 PHE A O 1
ATOM 1764 N N . ARG A 1 220 ? -14.668 1.198 10.614 1.00 88.94 220 ARG A N 1
ATOM 1765 C CA . ARG A 1 220 ? -13.294 0.948 10.169 1.00 88.94 220 ARG A CA 1
ATOM 1766 C C . ARG A 1 220 ? -12.423 2.097 10.626 1.00 88.94 220 ARG A C 1
ATOM 1768 O O . ARG A 1 220 ? -12.881 3.243 10.618 1.00 88.94 220 ARG A O 1
ATOM 1775 N N . ASP A 1 221 ? -11.193 1.790 11.015 1.00 86.75 221 ASP A N 1
ATOM 1776 C CA . ASP A 1 221 ? -10.252 2.848 11.336 1.00 86.75 221 ASP A CA 1
ATOM 1777 C C . ASP A 1 221 ? -9.988 3.739 10.119 1.00 86.75 221 ASP A C 1
ATOM 1779 O O . ASP A 1 221 ? -9.977 3.287 8.971 1.00 86.75 221 ASP A O 1
ATOM 1783 N N . ASN A 1 222 ? -9.811 5.038 10.365 1.00 83.75 222 ASN A N 1
ATOM 1784 C CA . ASN A 1 222 ? -9.354 5.943 9.324 1.00 83.75 222 ASN A CA 1
ATOM 1785 C C . ASN A 1 222 ? -7.911 5.607 8.911 1.00 83.75 222 ASN A C 1
ATOM 1787 O O . ASN A 1 222 ? -7.138 5.081 9.701 1.00 83.75 222 ASN A O 1
ATOM 1791 N N . VAL A 1 223 ? -7.527 5.979 7.686 1.00 77.50 223 VAL A N 1
ATOM 1792 C CA . VAL A 1 223 ? -6.202 5.673 7.099 1.00 77.50 223 VAL A CA 1
ATOM 1793 C C . VAL A 1 223 ? -5.022 6.218 7.927 1.00 77.50 223 VAL A C 1
ATOM 1795 O O . VAL A 1 223 ? -3.888 5.803 7.727 1.00 77.50 223 VAL A O 1
ATOM 1798 N N . GLY A 1 224 ? -5.266 7.164 8.839 1.00 82.62 224 GLY A N 1
ATOM 1799 C CA . GLY A 1 224 ? -4.242 7.724 9.718 1.00 82.62 224 GLY A CA 1
ATOM 1800 C C . GLY A 1 224 ? -4.158 7.074 11.102 1.00 82.62 224 GLY A C 1
ATOM 1801 O O . GLY A 1 224 ? -3.457 7.629 11.940 1.00 82.62 224 GLY A O 1
ATOM 1802 N N . ASP A 1 225 ? -4.901 5.995 11.375 1.00 82.75 225 ASP A N 1
ATOM 1803 C CA . ASP A 1 225 ? -4.982 5.318 12.682 1.00 82.75 225 ASP A CA 1
ATOM 1804 C C . ASP A 1 225 ? -5.287 6.272 13.854 1.00 82.75 225 ASP A C 1
ATOM 1806 O O . ASP A 1 225 ? -4.784 6.133 14.968 1.00 82.75 225 ASP A O 1
ATOM 1810 N N . THR A 1 226 ? -6.136 7.276 13.610 1.00 89.06 226 THR A N 1
ATOM 1811 C CA . THR A 1 226 ? -6.511 8.307 14.604 1.00 89.06 226 THR A CA 1
ATOM 1812 C C . THR A 1 226 ? -7.964 8.203 15.068 1.00 89.06 226 THR A C 1
ATOM 1814 O O . THR A 1 226 ? -8.517 9.149 15.633 1.00 89.06 226 THR A O 1
ATOM 1817 N N . THR A 1 227 ? -8.627 7.084 14.789 1.00 92.00 227 THR A N 1
ATOM 1818 C CA . THR A 1 227 ? -10.041 6.900 15.121 1.00 92.00 227 THR A CA 1
ATOM 1819 C C . THR A 1 227 ? -10.251 6.895 16.629 1.00 92.00 227 THR A C 1
ATOM 1821 O O . THR A 1 227 ? -9.568 6.178 17.361 1.00 92.00 227 THR A O 1
ATOM 1824 N N . LEU A 1 228 ? -11.226 7.678 17.087 1.00 94.94 228 LEU A N 1
ATOM 1825 C CA . LEU A 1 228 ? -11.528 7.862 18.500 1.00 94.94 228 LEU A CA 1
ATOM 1826 C C . LEU A 1 228 ? -13.042 7.898 18.709 1.00 94.94 228 LEU A C 1
ATOM 1828 O O . LEU A 1 228 ? -13.742 8.689 18.072 1.00 94.94 228 LEU A O 1
ATOM 1832 N N . PHE A 1 229 ? -13.516 7.091 19.652 1.00 96.88 229 PHE A N 1
ATOM 1833 C CA . PHE A 1 229 ? -14.864 7.170 20.201 1.00 96.88 229 PHE A CA 1
ATOM 1834 C C . PHE A 1 229 ? -14.776 7.439 21.698 1.00 96.88 229 PHE A C 1
ATOM 1836 O O . PHE A 1 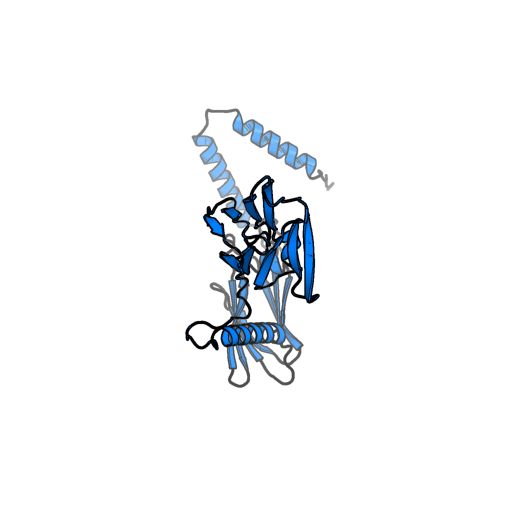229 ? -13.954 6.861 22.412 1.00 96.88 229 PHE A O 1
ATOM 1843 N N . TRP A 1 230 ? -15.677 8.272 22.197 1.00 97.31 230 TRP A N 1
ATOM 1844 C CA . TRP A 1 230 ? -15.857 8.488 23.627 1.00 97.31 230 TRP A CA 1
ATOM 1845 C C . TRP A 1 230 ? -17.328 8.322 23.986 1.00 97.31 230 TRP A C 1
ATOM 1847 O O . TRP A 1 230 ? -18.214 8.587 23.169 1.00 97.31 230 TRP A O 1
ATOM 1857 N N . CYS A 1 231 ? -17.583 7.938 25.230 1.00 97.81 231 CYS A N 1
ATOM 1858 C CA . CYS A 1 231 ? -18.927 7.855 25.775 1.00 97.81 231 CYS A CA 1
ATOM 1859 C C . CYS A 1 231 ? -19.057 8.747 27.004 1.00 97.81 231 CYS A C 1
ATOM 1861 O O . CYS A 1 231 ? -18.145 8.839 27.827 1.00 97.81 231 CYS A O 1
ATOM 1863 N N . SER A 1 232 ? -20.203 9.405 27.114 1.00 97.25 232 SER A N 1
ATOM 1864 C CA . SER A 1 232 ? -20.686 10.007 28.348 1.00 97.25 232 SER A CA 1
ATOM 1865 C C . SER A 1 232 ? -21.580 8.990 29.044 1.00 97.25 232 SER A C 1
ATOM 1867 O O . SER A 1 232 ? -22.445 8.393 28.408 1.00 97.25 232 SER A O 1
ATOM 1869 N N . MET A 1 233 ? -21.364 8.791 30.335 1.00 95.94 233 MET A N 1
ATOM 1870 C CA . MET A 1 233 ? -22.084 7.836 31.161 1.00 95.94 233 MET A CA 1
ATOM 1871 C C . MET A 1 233 ? -22.708 8.552 32.352 1.00 95.94 233 MET A C 1
ATOM 1873 O O . MET A 1 233 ? -22.040 9.364 32.995 1.00 95.94 233 MET A O 1
ATOM 1877 N N . SER A 1 234 ? -23.953 8.211 32.672 1.00 96.44 234 SER A N 1
ATOM 1878 C CA . SER A 1 234 ? -24.596 8.544 33.941 1.00 96.44 234 SER A CA 1
ATOM 1879 C C . SER A 1 234 ? -25.161 7.276 34.580 1.00 96.44 234 SER A C 1
ATOM 1881 O O . SER A 1 234 ? -25.916 6.538 33.947 1.00 96.44 234 SER A O 1
ATOM 1883 N N . ALA A 1 235 ? -24.743 7.005 35.815 1.00 94.62 235 ALA A N 1
ATOM 1884 C CA . ALA A 1 235 ? -25.170 5.866 36.618 1.00 94.62 235 ALA A CA 1
ATOM 1885 C C . ALA A 1 235 ? -25.216 6.292 38.094 1.00 94.62 235 ALA A C 1
ATOM 1887 O O . ALA A 1 235 ? -24.175 6.567 38.693 1.00 94.62 235 ALA A O 1
ATOM 1888 N N . ASN A 1 236 ? -26.419 6.375 38.673 1.00 93.56 236 ASN A N 1
ATOM 1889 C CA . ASN A 1 236 ? -26.674 6.890 40.028 1.00 93.56 236 ASN A CA 1
ATOM 1890 C C . ASN A 1 236 ? -25.927 8.207 40.327 1.00 93.56 236 ASN A C 1
ATOM 1892 O O . ASN A 1 236 ? -26.230 9.247 39.746 1.00 93.56 236 ASN A O 1
ATOM 1896 N N . ASN A 1 237 ? -24.947 8.157 41.234 1.00 93.00 237 ASN A N 1
ATOM 1897 C CA . ASN A 1 237 ? -24.145 9.285 41.703 1.00 93.00 237 ASN A CA 1
ATOM 1898 C C . ASN A 1 237 ? -22.970 9.643 40.776 1.00 93.00 237 ASN A C 1
ATOM 1900 O O . ASN A 1 237 ? -22.276 10.626 41.033 1.00 93.00 237 ASN A O 1
ATOM 1904 N N . VAL A 1 238 ? -22.710 8.855 39.730 1.00 93.94 238 VAL A N 1
ATOM 1905 C CA . VAL A 1 238 ? -21.576 9.055 38.823 1.00 93.94 238 VAL A CA 1
ATOM 1906 C C . VAL A 1 238 ? -22.060 9.590 37.484 1.00 93.94 238 VAL A C 1
ATOM 1908 O O . VAL A 1 238 ? -22.882 8.977 36.806 1.00 93.94 238 VAL A O 1
ATOM 1911 N N . GLN A 1 239 ? -21.471 10.706 37.062 1.00 95.88 239 GLN A N 1
ATOM 1912 C CA . GLN A 1 239 ? -21.545 11.201 35.694 1.00 95.88 239 GLN A CA 1
ATOM 1913 C C . GLN A 1 239 ? -20.123 11.437 35.188 1.00 95.88 239 GLN A C 1
ATOM 1915 O O . GLN A 1 239 ? -19.369 12.216 35.767 1.00 95.88 239 GLN A O 1
ATOM 1920 N N . THR A 1 240 ? -19.726 10.736 34.130 1.00 95.75 240 THR A N 1
ATOM 1921 C CA . THR A 1 240 ? -18.347 10.774 33.631 1.00 95.75 240 THR A CA 1
ATOM 1922 C C . THR A 1 240 ? -18.297 10.635 32.119 1.00 95.75 240 THR A C 1
ATOM 1924 O O . THR A 1 240 ? -19.245 10.177 31.486 1.00 95.75 240 THR A O 1
ATOM 1927 N N . ARG A 1 241 ? -17.174 11.034 31.529 1.00 96.44 241 ARG A N 1
ATOM 1928 C CA . ARG A 1 241 ? -16.884 10.856 30.111 1.00 96.44 241 ARG A CA 1
ATOM 1929 C C . ARG A 1 241 ? -15.550 10.146 29.972 1.00 96.44 241 ARG A C 1
ATOM 1931 O O . ARG A 1 241 ? -14.579 10.539 30.612 1.00 96.44 241 ARG A O 1
ATOM 1938 N N . PHE A 1 242 ? -15.502 9.130 29.124 1.00 96.50 242 PHE A N 1
ATOM 1939 C CA . PHE A 1 242 ? -14.304 8.325 28.915 1.00 96.50 242 PHE A CA 1
ATOM 1940 C C . PHE A 1 242 ? -14.143 7.927 27.448 1.00 96.50 242 PHE A C 1
ATOM 1942 O O . PHE A 1 242 ? -15.111 7.885 26.686 1.00 96.50 242 PHE A O 1
ATOM 1949 N N . GLU A 1 243 ? -12.905 7.655 27.048 1.00 96.44 243 GLU A N 1
ATOM 1950 C CA . GLU A 1 243 ? -12.583 7.141 25.718 1.00 96.44 243 GLU A CA 1
ATOM 1951 C C . GLU A 1 243 ? -12.916 5.654 25.681 1.00 96.44 243 GLU A C 1
ATOM 1953 O O . GLU A 1 243 ? -12.356 4.869 26.437 1.00 96.44 243 GLU A O 1
ATOM 1958 N N . VAL A 1 244 ? -13.860 5.260 24.831 1.00 96.69 244 VAL A N 1
ATOM 1959 C CA . VAL A 1 244 ? -14.301 3.862 24.729 1.00 96.69 244 VAL A CA 1
ATOM 1960 C C . VAL A 1 244 ? -13.485 3.085 23.698 1.00 96.69 244 VAL A C 1
ATOM 1962 O O . VAL A 1 244 ? -13.343 1.864 23.797 1.00 96.69 244 VAL A O 1
ATOM 1965 N N . TYR A 1 245 ? -12.927 3.797 22.722 1.00 95.81 245 TYR A N 1
ATOM 1966 C CA . TYR A 1 245 ? -12.040 3.247 21.712 1.00 95.81 245 TYR A CA 1
ATOM 1967 C C . TYR A 1 245 ? -11.067 4.316 21.224 1.00 95.81 245 TYR A C 1
ATOM 1969 O O . TYR A 1 245 ? -11.500 5.418 20.888 1.00 95.81 245 TYR A O 1
ATOM 1977 N N . SER A 1 246 ? -9.787 3.967 21.126 1.00 94.44 246 SER A N 1
ATOM 1978 C CA . SER A 1 246 ? -8.731 4.808 20.566 1.00 94.44 246 SER A CA 1
ATOM 1979 C C . SER A 1 246 ? -7.772 3.950 19.748 1.00 94.44 246 SER A C 1
ATOM 1981 O O . SER A 1 246 ? -7.041 3.134 20.319 1.00 94.44 246 SER A O 1
ATOM 1983 N N . ALA A 1 247 ? -7.752 4.147 18.425 1.00 91.69 247 ALA A N 1
ATOM 1984 C CA . ALA A 1 247 ? -6.961 3.344 17.490 1.00 91.69 247 ALA A CA 1
ATOM 1985 C C . ALA A 1 247 ? -5.482 3.198 17.904 1.00 91.69 247 ALA A C 1
ATOM 1987 O O . ALA A 1 247 ? -5.020 2.059 17.990 1.00 91.69 247 ALA A O 1
ATOM 1988 N N . PRO A 1 248 ? -4.749 4.257 18.312 1.00 90.19 248 PRO A N 1
ATOM 1989 C CA . PRO A 1 248 ? -3.360 4.118 18.757 1.00 90.19 248 PRO A CA 1
ATOM 1990 C C . PRO A 1 248 ? -3.166 3.178 19.953 1.00 90.19 248 PRO A C 1
ATOM 1992 O O . PRO A 1 248 ? -2.103 2.584 20.099 1.00 90.19 248 PRO A O 1
ATOM 1995 N N . SER A 1 249 ? -4.174 3.050 20.820 1.00 89.06 249 SER A N 1
ATOM 1996 C CA . SER A 1 249 ? -4.075 2.287 22.067 1.00 89.06 249 SER A CA 1
ATOM 1997 C C . SER A 1 249 ? -4.739 0.911 22.014 1.00 89.06 249 SER A C 1
ATOM 1999 O O . SER A 1 249 ? -4.397 0.047 22.821 1.00 89.06 249 SER A O 1
ATOM 2001 N N . ASP A 1 250 ? -5.708 0.738 21.114 1.00 91.19 250 ASP A N 1
ATOM 2002 C CA . ASP A 1 250 ? -6.559 -0.444 21.034 1.00 91.19 250 ASP A CA 1
ATOM 2003 C C . ASP A 1 250 ? -6.220 -1.337 19.838 1.00 91.19 250 ASP A C 1
ATOM 2005 O O . ASP A 1 250 ? -6.498 -2.529 19.915 1.00 91.19 250 ASP A O 1
ATOM 2009 N N . HIS A 1 251 ? -5.563 -0.841 18.778 1.00 85.50 251 HIS A N 1
ATOM 2010 C CA . HIS A 1 251 ? -5.220 -1.680 17.617 1.00 85.50 251 HIS A CA 1
ATOM 2011 C C . HIS A 1 251 ? -4.337 -2.887 17.978 1.00 85.50 251 HIS A C 1
ATOM 2013 O O . HIS A 1 251 ? -4.418 -3.920 17.321 1.00 85.50 251 HIS A O 1
ATOM 2019 N N . THR A 1 252 ? -3.522 -2.782 19.035 1.00 86.44 252 THR A N 1
ATOM 2020 C CA . THR A 1 252 ? -2.680 -3.880 19.539 1.00 86.44 252 THR A CA 1
ATOM 2021 C C . THR A 1 252 ? -3.382 -4.803 20.529 1.00 86.44 252 THR A C 1
ATOM 2023 O O . THR A 1 252 ? -2.792 -5.803 20.918 1.00 86.44 252 THR A O 1
ATOM 2026 N N . LYS A 1 253 ? -4.608 -4.480 20.960 1.00 89.62 253 LYS A N 1
ATOM 2027 C CA . LYS A 1 253 ? -5.349 -5.205 22.012 1.00 89.62 253 LYS A CA 1
ATOM 2028 C C . LYS A 1 253 ? -6.686 -5.757 21.545 1.00 89.62 253 LYS A C 1
ATOM 2030 O O . LYS A 1 253 ? -7.197 -6.702 22.134 1.00 89.62 253 LYS A O 1
ATOM 2035 N N . CYS A 1 254 ? -7.275 -5.156 20.515 1.00 87.38 254 CYS A N 1
ATOM 2036 C CA . CYS A 1 254 ? -8.470 -5.652 19.858 1.00 87.38 254 CYS A CA 1
ATOM 2037 C C . CYS A 1 254 ? -8.391 -5.441 18.337 1.00 87.38 254 CYS A C 1
ATOM 2039 O O . CYS A 1 254 ? -8.232 -4.328 17.828 1.00 87.38 254 CYS A O 1
ATOM 2041 N N . ASP A 1 255 ? -8.514 -6.540 17.599 1.00 83.88 255 ASP A N 1
ATOM 2042 C CA . ASP A 1 255 ? -8.432 -6.592 16.141 1.00 83.88 255 ASP A CA 1
ATOM 2043 C C . ASP A 1 255 ? -9.829 -6.437 15.551 1.00 83.88 255 ASP A C 1
ATOM 2045 O O . ASP A 1 255 ? -10.115 -5.416 14.934 1.00 83.88 255 ASP A O 1
ATOM 2049 N N . LYS A 1 256 ? -10.736 -7.374 15.854 1.00 85.75 256 LYS A N 1
ATOM 2050 C CA . LYS A 1 256 ? -12.126 -7.348 15.369 1.00 85.75 256 LYS A CA 1
ATOM 2051 C C . LYS A 1 256 ? -13.138 -7.054 16.465 1.00 85.75 256 LYS A C 1
ATOM 2053 O O . LYS A 1 256 ? -14.077 -6.303 16.231 1.00 85.75 256 LYS A O 1
ATOM 2058 N N . GLN A 1 257 ? -12.953 -7.633 17.649 1.00 90.06 257 GLN A N 1
ATOM 2059 C CA . GLN A 1 257 ? -13.930 -7.592 18.737 1.00 90.06 257 GLN A CA 1
ATOM 2060 C C . GLN A 1 257 ? -13.360 -6.837 19.937 1.00 90.06 257 GLN A C 1
ATOM 2062 O O . GLN A 1 257 ? -12.507 -7.326 20.673 1.00 90.06 257 GLN A O 1
ATOM 2067 N N . CYS A 1 258 ? -13.826 -5.610 20.127 1.00 94.62 258 CYS A N 1
ATOM 2068 C CA . CYS A 1 258 ? -13.384 -4.700 21.170 1.00 94.62 258 CYS A CA 1
ATOM 2069 C C . CYS A 1 258 ? -14.437 -4.648 22.286 1.00 94.62 258 CYS A C 1
ATOM 2071 O O . CYS A 1 258 ? -15.302 -3.769 22.310 1.00 94.62 258 CYS A O 1
ATOM 2073 N N . TYR A 1 259 ? -14.365 -5.590 23.228 1.00 97.00 259 TYR A N 1
ATOM 2074 C CA . TYR A 1 259 ? -15.331 -5.681 24.325 1.00 97.00 259 TYR A CA 1
ATOM 2075 C C . TYR A 1 259 ? -14.993 -4.751 25.494 1.00 97.00 259 TYR A C 1
ATOM 2077 O O . TYR A 1 259 ? -13.824 -4.580 25.865 1.00 97.00 259 TYR A O 1
ATOM 2085 N N . ARG A 1 260 ? -16.032 -4.135 26.066 1.00 97.50 260 ARG A N 1
ATOM 2086 C CA . ARG A 1 260 ? -15.973 -3.218 27.208 1.00 97.50 260 ARG A CA 1
ATOM 2087 C C . ARG A 1 260 ? -17.024 -3.618 28.242 1.00 97.50 260 ARG A C 1
ATOM 2089 O O . ARG A 1 260 ? -18.180 -3.837 27.891 1.00 97.50 260 ARG A O 1
ATOM 2096 N N . SER A 1 261 ? -16.623 -3.671 29.507 1.00 97.88 261 SER A N 1
ATOM 2097 C CA . SER A 1 261 ? -17.476 -4.018 30.650 1.00 97.88 261 SER A CA 1
ATOM 2098 C C . SER A 1 261 ? -17.496 -2.842 31.625 1.00 97.88 261 SER A C 1
ATOM 2100 O O . SER A 1 261 ? -16.450 -2.432 32.139 1.00 97.88 261 SER A O 1
ATOM 2102 N N . LEU A 1 262 ? -18.674 -2.255 31.836 1.00 97.56 262 LEU A N 1
ATOM 2103 C CA . LEU A 1 262 ? -18.896 -1.188 32.809 1.00 97.56 262 LEU A CA 1
ATOM 2104 C C . LEU A 1 262 ? -19.286 -1.820 34.145 1.00 97.56 262 LEU A C 1
ATOM 2106 O O . LEU A 1 262 ? -20.335 -2.451 34.248 1.00 97.56 262 LEU A O 1
ATOM 2110 N N . ARG A 1 263 ? -18.443 -1.652 35.164 1.00 96.31 263 ARG A N 1
ATOM 2111 C CA . ARG A 1 263 ? -18.642 -2.197 36.516 1.00 96.31 263 ARG A CA 1
ATOM 2112 C C . ARG A 1 263 ? -18.787 -1.067 37.524 1.00 96.31 263 ARG A C 1
ATOM 2114 O O . ARG A 1 263 ? -18.510 0.087 37.207 1.00 96.31 263 ARG A O 1
ATOM 2121 N N . THR A 1 264 ? -19.209 -1.376 38.746 1.00 94.81 264 THR A N 1
ATOM 2122 C CA . THR A 1 264 ? -19.432 -0.365 39.797 1.00 94.81 264 THR A CA 1
ATOM 2123 C C . THR A 1 264 ? -18.167 0.408 40.171 1.00 94.81 264 THR A C 1
ATOM 2125 O O . THR A 1 264 ? -18.264 1.546 40.619 1.00 94.81 264 THR A O 1
ATOM 2128 N N . ASP A 1 265 ? -16.990 -0.178 39.941 1.00 95.25 265 ASP A N 1
ATOM 2129 C CA . ASP A 1 265 ? -15.691 0.392 40.286 1.00 95.25 265 ASP A CA 1
ATOM 2130 C C . ASP A 1 265 ? -14.917 0.967 39.081 1.00 95.25 265 ASP A C 1
ATOM 2132 O O . ASP A 1 265 ? -13.873 1.602 39.265 1.00 95.25 265 ASP A O 1
ATOM 2136 N N . GLY A 1 266 ? -15.353 0.729 37.839 1.00 96.06 266 GLY A N 1
ATOM 2137 C CA . GLY A 1 266 ? -14.638 1.216 36.659 1.00 96.06 266 GLY A CA 1
ATOM 2138 C C . GLY A 1 266 ? -15.019 0.599 35.314 1.00 96.06 266 GLY A C 1
ATOM 2139 O O . GLY A 1 266 ? -15.857 -0.298 35.221 1.00 96.06 266 GLY A O 1
ATOM 2140 N N . ALA A 1 267 ? -14.343 1.074 34.262 1.00 97.56 267 ALA A N 1
ATOM 2141 C CA . ALA A 1 267 ? -14.425 0.522 32.911 1.00 97.56 267 ALA A CA 1
ATOM 2142 C C . ALA A 1 267 ? -13.310 -0.496 32.684 1.00 97.56 267 ALA A C 1
ATOM 2144 O O . ALA A 1 267 ? -12.124 -0.173 32.839 1.00 97.56 267 ALA A O 1
ATOM 2145 N N . TYR A 1 268 ? -13.688 -1.681 32.223 1.00 97.81 268 TYR A N 1
ATOM 2146 C CA . TYR A 1 268 ? -12.775 -2.758 31.873 1.00 97.81 268 TYR A CA 1
ATOM 2147 C C . TYR A 1 268 ? -12.764 -2.974 30.361 1.00 97.81 268 TYR A C 1
ATOM 2149 O O . TYR A 1 268 ? -13.808 -2.981 29.712 1.00 97.81 268 TYR A O 1
ATOM 2157 N N . PHE A 1 269 ? -11.568 -3.139 29.807 1.00 97.38 269 PHE A N 1
ATOM 2158 C CA . PHE A 1 269 ? -11.309 -3.320 28.384 1.00 97.38 269 PHE A CA 1
ATOM 2159 C C . PHE A 1 269 ? -10.699 -4.701 28.203 1.00 97.38 269 PHE A C 1
ATOM 2161 O O . PHE A 1 269 ? -9.704 -5.015 28.857 1.00 97.38 269 PHE A O 1
ATOM 2168 N N . TYR A 1 270 ? -11.307 -5.521 27.356 1.00 96.38 270 TYR A N 1
ATOM 2169 C CA . TYR A 1 270 ? -10.796 -6.854 27.077 1.00 96.38 270 TYR A CA 1
ATOM 2170 C C . TYR A 1 270 ? -9.611 -6.777 26.112 1.00 96.38 270 TYR A C 1
ATOM 2172 O O . TYR A 1 270 ? -9.707 -6.147 25.055 1.00 96.38 270 TYR A O 1
ATOM 2180 N N . ASP A 1 271 ? -8.505 -7.395 26.508 1.00 93.81 271 ASP A N 1
ATOM 2181 C CA . ASP A 1 271 ? -7.332 -7.642 25.684 1.00 93.81 271 ASP A CA 1
ATOM 2182 C C . ASP A 1 271 ? -7.478 -9.028 25.062 1.00 93.81 271 ASP A C 1
ATOM 2184 O O . ASP A 1 271 ? -7.392 -10.046 25.751 1.00 93.81 271 ASP A O 1
ATOM 2188 N N . GLN A 1 272 ? -7.759 -9.062 23.763 1.00 88.19 272 GLN A N 1
ATOM 2189 C CA . GLN A 1 272 ? -8.087 -10.302 23.067 1.00 88.19 272 GLN A CA 1
ATOM 2190 C C . GLN A 1 272 ? -6.867 -11.219 22.881 1.00 88.19 272 GLN A C 1
ATOM 2192 O O . GLN A 1 272 ? -7.040 -12.399 22.596 1.00 88.19 272 GLN A O 1
ATOM 2197 N N . PHE A 1 273 ? -5.647 -10.672 22.945 1.00 89.88 273 PHE A N 1
ATOM 2198 C CA . PHE A 1 273 ? -4.422 -11.431 22.683 1.00 89.88 273 PHE A CA 1
ATOM 2199 C C . PHE A 1 273 ? -3.887 -12.079 23.957 1.00 89.88 273 PHE A C 1
ATOM 2201 O O . PHE A 1 273 ? -3.345 -13.179 23.903 1.00 89.88 273 PHE A O 1
ATOM 2208 N N . GLU A 1 274 ? -4.088 -11.414 25.093 1.00 92.56 274 GLU A N 1
ATOM 2209 C CA . GLU A 1 274 ? -3.705 -11.917 26.415 1.00 92.56 274 GLU A CA 1
ATOM 2210 C C . GLU A 1 274 ? -4.863 -12.614 27.150 1.00 92.56 274 GLU A C 1
ATOM 2212 O O . GLU A 1 274 ? -4.647 -13.180 28.216 1.00 92.56 274 GLU A O 1
ATOM 2217 N N . ASP A 1 275 ? -6.089 -12.558 26.616 1.00 91.69 275 ASP A N 1
ATOM 2218 C CA . ASP A 1 275 ? -7.313 -13.078 27.246 1.00 91.69 275 ASP A CA 1
ATOM 2219 C C . ASP A 1 275 ? -7.548 -12.503 28.660 1.00 91.69 275 ASP A C 1
ATOM 2221 O O . ASP A 1 275 ? -7.853 -13.204 29.628 1.00 91.69 275 ASP A O 1
ATOM 2225 N N . THR A 1 276 ? -7.372 -11.185 28.816 1.00 95.00 276 THR A N 1
ATOM 2226 C CA . THR A 1 276 ? -7.492 -10.514 30.123 1.00 95.00 276 THR A CA 1
ATOM 2227 C C . THR A 1 276 ? -8.323 -9.238 30.074 1.00 95.00 276 THR A C 1
ATOM 2229 O O . THR A 1 276 ? -8.377 -8.525 29.077 1.00 95.00 276 THR A O 1
ATOM 2232 N N . TRP A 1 277 ? -8.971 -8.907 31.195 1.00 96.31 277 TRP A N 1
ATOM 2233 C CA . TRP A 1 277 ? -9.683 -7.639 31.369 1.00 96.31 277 TRP A CA 1
ATOM 2234 C C . TRP A 1 277 ? -8.797 -6.608 32.067 1.00 96.31 277 TRP A C 1
ATOM 2236 O O . TRP A 1 277 ? -8.378 -6.807 33.206 1.00 96.31 277 TRP A O 1
ATOM 2246 N N . GLN A 1 278 ? -8.573 -5.467 31.420 1.00 96.12 278 GLN A N 1
ATOM 2247 C CA . GLN A 1 278 ? -7.769 -4.366 31.950 1.00 96.12 278 GLN A CA 1
ATOM 2248 C C . GLN A 1 278 ? -8.670 -3.210 32.389 1.00 96.12 278 GLN A C 1
ATOM 2250 O O . GLN A 1 278 ? -9.406 -2.640 31.582 1.00 96.12 278 GLN A O 1
ATOM 2255 N N . LYS A 1 279 ? -8.595 -2.823 33.666 1.00 96.75 279 LYS A N 1
ATOM 2256 C CA . LYS A 1 279 ? -9.273 -1.622 34.168 1.00 96.75 279 LYS A CA 1
ATOM 2257 C C . LYS A 1 279 ? -8.561 -0.377 33.635 1.00 96.75 279 LYS A C 1
ATOM 2259 O O . LYS A 1 279 ? -7.388 -0.171 33.937 1.00 96.75 279 LYS A O 1
ATOM 2264 N N . ARG A 1 280 ? -9.253 0.456 32.852 1.00 95.69 280 ARG A N 1
ATOM 2265 C CA . ARG A 1 280 ? -8.674 1.686 32.260 1.00 95.69 280 ARG A CA 1
ATOM 2266 C C . ARG A 1 280 ? -9.243 2.970 32.842 1.00 95.69 280 ARG A C 1
ATOM 2268 O O . ARG A 1 280 ? -8.569 3.995 32.844 1.00 95.69 280 ARG A O 1
ATOM 2275 N N . HIS A 1 281 ? -10.455 2.902 33.376 1.00 96.38 281 HIS A N 1
ATOM 2276 C CA . HIS A 1 281 ? -11.098 4.017 34.058 1.00 96.38 281 HIS A CA 1
ATOM 2277 C C . HIS A 1 281 ? -11.616 3.544 35.409 1.00 96.38 281 HIS A C 1
ATOM 2279 O O . HIS A 1 281 ? -12.028 2.393 35.543 1.00 96.38 281 HIS A O 1
ATOM 2285 N N . SER A 1 282 ? -11.580 4.422 36.407 1.00 96.06 282 SER A N 1
ATOM 2286 C CA . SER A 1 282 ? -12.023 4.124 37.767 1.00 96.06 282 SER A CA 1
ATOM 2287 C C . SER A 1 282 ? -13.078 5.127 38.201 1.00 96.06 282 SER A C 1
ATOM 2289 O O . SER A 1 282 ? -12.974 6.313 37.891 1.00 96.06 282 SER A O 1
ATOM 2291 N N . TRP A 1 283 ? -14.067 4.641 38.936 1.00 94.88 283 TRP A N 1
ATOM 2292 C CA . TRP A 1 283 ? -15.118 5.428 39.574 1.00 94.88 283 TRP A CA 1
ATOM 2293 C C . TRP A 1 283 ? -15.681 4.641 40.762 1.00 94.88 283 TRP A C 1
ATOM 2295 O O . TRP A 1 283 ? -15.216 3.539 41.039 1.00 94.88 283 TRP A O 1
ATOM 2305 N N . ASP A 1 284 ? -16.653 5.210 41.467 1.00 92.81 284 ASP A N 1
ATOM 2306 C CA . ASP A 1 284 ? -17.310 4.565 42.604 1.00 92.81 284 ASP A CA 1
ATOM 2307 C C . ASP A 1 284 ? -18.819 4.839 42.541 1.00 92.81 284 ASP A C 1
ATOM 2309 O O . ASP A 1 284 ? -19.289 5.935 42.865 1.00 92.81 284 ASP A O 1
ATOM 2313 N N . VAL A 1 285 ? -19.565 3.870 42.002 1.00 89.25 285 VAL A N 1
ATOM 2314 C CA . VAL A 1 285 ? -21.029 3.937 41.912 1.00 89.25 285 VAL A CA 1
ATOM 2315 C C . VAL A 1 285 ? -21.630 3.282 43.148 1.00 89.25 285 VAL A C 1
ATOM 2317 O O . VAL A 1 285 ? -21.428 2.093 43.401 1.00 89.25 285 VAL A O 1
ATOM 2320 N N . HIS A 1 286 ? -22.435 4.039 43.882 1.00 82.69 286 HIS A N 1
ATOM 2321 C CA . HIS A 1 286 ? -23.154 3.550 45.047 1.00 82.69 286 HIS A CA 1
ATOM 2322 C C . HIS A 1 286 ? -24.585 3.164 44.660 1.00 82.69 286 HIS A C 1
ATOM 2324 O O . HIS A 1 286 ? -25.249 3.869 43.897 1.00 82.69 286 HIS A O 1
ATOM 2330 N N . ALA A 1 287 ? -25.074 2.042 45.190 1.00 72.69 287 ALA A N 1
ATOM 2331 C CA . ALA A 1 287 ? -26.504 1.755 45.182 1.00 72.69 287 ALA A CA 1
ATOM 2332 C C . ALA A 1 287 ? -27.177 2.624 46.257 1.00 72.69 287 ALA A C 1
ATOM 2334 O O . ALA A 1 287 ? -26.666 2.708 47.377 1.00 72.69 287 ALA A O 1
ATOM 2335 N N . HIS A 1 288 ? -28.269 3.296 45.891 1.00 60.91 288 HIS A N 1
ATOM 2336 C CA . HIS A 1 288 ? -29.125 4.021 46.831 1.00 60.91 288 HIS A CA 1
ATOM 2337 C C . HIS A 1 288 ? -30.158 3.091 47.462 1.00 60.91 288 HIS A C 1
ATOM 2339 O O . HIS A 1 288 ? -30.623 2.169 46.753 1.00 60.91 288 HIS A O 1
#

Secondary structure (DSSP, 8-state):
-------HHHHHHHHHHHHHHHHS-TT-HHHHHHHHHHHHHHHHHTTSS--S----TTSPPEEEEEEE---TT--EEEEEEESS-EEEEEEE-TT-EEEEEEE--TTS--EEEEEEEETTEEEEEEEEETTTHHHHHTTEEEEEHHHHHHHHHHHHHHHHHHHT----SS---TT--EEEEEEEE--STT--EEEEEE-SS-EEEEEEE-TT-EEEEEEE--TTS--EEEEEEEETTEEEEEEEEEHHHHTTT-SSEEEEEEETTEEEEEETTTTEEEEEEE--PPP-

pLDDT: mean 79.24, std 20.2, range [26.84, 98.12]

Organism: NCBI:txid92480

Foldseek 3Di:
DDDDDDDPVVVVVVVVVVVVVVVPDPPPPPVVVVVVVVVVVVVVVVVVDDPDPDDDPVFAAKAKFKEFEQDAPKWKWKWKDWPVGTPGIDIHHHGRMDMDIDTADPVLATWMKMWIDIPHDIDIDTRDGSVPVCVVAPRYGYHYPVVVVVVVVVVVVVVVVVVPDDDDDDDDDPPPQKAKEKEAEQEPPFWKKWKWKDWPVGTPGIDIHTHGRIDMDIDHADPVQATWMKMFIDTAPDTDIDTRDGRVVCVQFGRHYWYWYQYQFAIWTHRPVVRDTDGDGGDHHDDD

InterPro domains:
  IPR010264 Plant self-incompatibility S1 [PF05938] (65-146)
  IPR010264 Plant self-incompatibility S1 [PF05938] (180-283)
  IPR010264 Plant self-incompatibility S1 [PTHR31232] (177-272)

Radius of gyration: 36.06 Å; chains: 1; bounding box: 76×74×87 Å

Sequence (288 aa):
MVSISFNCKSRIALLKQIMRMVTHHNHLRSMKALVTVMAVLLMMVNMVHSEEEGDGWFLGNKRRVRITNNIKNVLVFIHCRSKDTDLGKNVLDFRQYEEWSFRDNFGGTTLFWCAMSANDVHTSFEVYSAKTSHIECGDDCYRSLRSMLKLLVTVIVLAMMVNMVPSEEEGDGFLDGKKHVRVQNDMTNGIVVHLHCRSRNDDLGEHVLAFGQYQEWSFRDNVGDTTLFWCSMSANNVQTRFEVYSAPSDHTKCDKQCYRSLRTDGAYFYDQFEDTWQKRHSWDVHAH